Protein AF-U6LVU9-F1 (afdb_monomer_lite)

Radius of gyration: 26.21 Å; chains: 1; bounding box: 60×51×70 Å

InterPro domains:
  IPR026983 Dynein heavy chain [PTHR22878] (3-277)
  IPR027417 P-loop containing nucleoside triphosphate hydrolase [G3DSA:3.40.50.300] (4-113)
  IPR027417 P-loop containing nucleoside triphosphate hydrolase [SSF52540] (10-225)
  IPR041589 Dynein heavy chain 3, AAA+ lid domain [PF17857] (146-243)

Organism: NCBI:txid51314

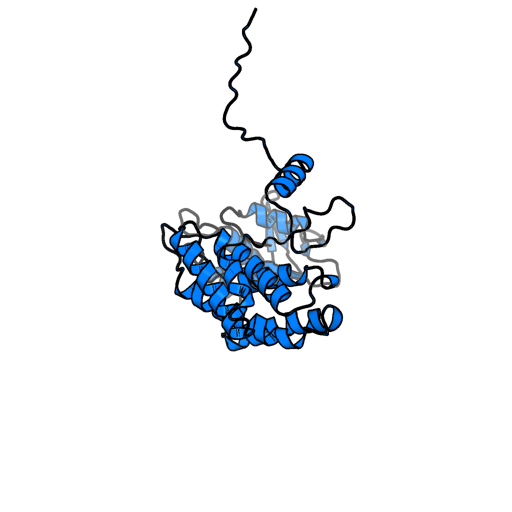Secondary structure (DSSP, 8-state):
-B--TT--HHHHHHHHHHHSEE-STTEEESSTT--EEEEEB-TT-SPP-TTS--HHHHHHHHHHHHSEEEETTTTEEEEE-SEEEEE---SEETTEE--HHHHTTS-----PPPPHHHHHHHHHHHHHHHHHHH-TTTGGGHHHHHHHHHHHHHHHHHHS--BTTBTT----HHHHHHHHHHHHTB-TTT--SHHHHHHHHHHHHIIIIITT---HHHHHHHHHHHHHHHHHHHT-TTTTGGGGTS---EESTT--SS---BEE----HHHHHHHHHHTT-----------PPPP-

pLDDT: mean 84.95, std 14.65, range [27.56, 96.44]

Foldseek 3Di:
DEDAQPDALVNVVCVQVVPWDDDPDQETEHPPPAAEEAEYEAQQHYDADPVRDRRNLVQLLCCLVVQFGQDPVPRDTHHYPRYDYDYYHDCHDPNGHHDVSSCVSDDDDDDDADDLVRQLVVQLCVLLVLCVPLPVPCSVCSSLLSQLLSVLLVVQCVPQDQDPVLNLSDDDSVLSVQLVVVLSQARSVPDDDLVQSLLSSLQSQCVSRVVSDDDPVSNLVSSVSSLVSSCVSVVVVPSCPCVSVDDWDWFQQLDPDPPGGTHTDPDDPVSVVVSCVVVVVDPDPDPDDPDDDDDD

Structure (mmCIF, N/CA/C/O backbone):
data_AF-U6LVU9-F1
#
_entry.id   AF-U6LVU9-F1
#
loop_
_atom_site.group_PDB
_atom_site.id
_atom_site.type_symbol
_atom_site.label_atom_id
_atom_site.label_alt_id
_atom_site.label_comp_id
_atom_site.label_asym_id
_atom_site.label_entity_id
_atom_site.label_seq_id
_atom_site.pdbx_PDB_ins_code
_atom_site.Cartn_x
_atom_site.Cartn_y
_atom_site.Cartn_z
_atom_site.occupancy
_atom_site.B_iso_or_equiv
_atom_site.auth_seq_id
_atom_site.auth_comp_id
_atom_site.auth_asym_id
_atom_site.auth_atom_id
_atom_site.pdbx_PDB_model_num
ATOM 1 N N . MET A 1 1 ? 12.064 -4.008 -10.071 1.00 88.62 1 MET A N 1
ATOM 2 C CA . MET A 1 1 ? 12.815 -2.742 -9.939 1.00 88.62 1 MET A CA 1
ATOM 3 C C . MET A 1 1 ? 11.793 -1.632 -9.815 1.00 88.62 1 MET A C 1
ATOM 5 O O . MET A 1 1 ? 10.940 -1.584 -10.678 1.00 88.62 1 MET A O 1
ATOM 9 N N . ALA A 1 2 ? 11.828 -0.791 -8.785 1.00 91.12 2 ALA A N 1
ATOM 10 C CA . ALA A 1 2 ? 10.957 0.388 -8.723 1.00 91.12 2 ALA A CA 1
ATOM 11 C C . ALA A 1 2 ? 11.724 1.611 -9.239 1.00 91.12 2 ALA A C 1
ATOM 13 O O . ALA A 1 2 ? 12.898 1.776 -8.897 1.00 91.12 2 ALA A O 1
ATOM 14 N N . LEU A 1 3 ? 11.095 2.425 -10.086 1.00 91.31 3 LEU A N 1
ATOM 15 C CA . LEU A 1 3 ? 11.674 3.675 -10.564 1.00 91.31 3 LEU A CA 1
ATOM 16 C C . LEU A 1 3 ? 11.344 4.815 -9.597 1.00 91.31 3 LEU A C 1
ATOM 18 O O . LEU A 1 3 ? 10.235 4.948 -9.097 1.00 91.31 3 LEU A O 1
ATOM 22 N N . ALA A 1 4 ? 12.318 5.681 -9.364 1.00 89.31 4 ALA A N 1
ATOM 23 C CA . ALA A 1 4 ? 12.182 6.859 -8.530 1.00 89.31 4 ALA A CA 1
ATOM 24 C C . ALA A 1 4 ? 12.408 8.136 -9.347 1.00 89.31 4 ALA A C 1
ATOM 26 O O . ALA A 1 4 ? 12.980 8.126 -10.439 1.00 89.31 4 ALA A O 1
ATOM 27 N N . HIS A 1 5 ? 12.041 9.268 -8.750 1.00 86.44 5 HIS A N 1
ATOM 28 C CA . HIS A 1 5 ? 12.195 10.605 -9.324 1.00 86.44 5 HIS A CA 1
ATOM 29 C C . HIS A 1 5 ? 13.613 10.904 -9.839 1.00 86.44 5 HIS A C 1
ATOM 31 O O . HIS A 1 5 ? 13.784 11.616 -10.827 1.00 86.44 5 HIS A O 1
ATOM 37 N N . ARG A 1 6 ? 14.643 10.387 -9.159 1.00 87.75 6 ARG A N 1
ATOM 38 C CA . ARG A 1 6 ? 16.059 10.586 -9.511 1.00 87.75 6 ARG A CA 1
ATOM 39 C C . ARG A 1 6 ? 16.697 9.378 -10.192 1.00 87.75 6 ARG A C 1
ATOM 41 O O . ARG A 1 6 ? 17.906 9.393 -10.381 1.00 87.75 6 ARG A O 1
ATOM 48 N N . THR A 1 7 ? 15.921 8.353 -10.545 1.00 91.19 7 THR A N 1
ATOM 49 C CA . THR A 1 7 ? 16.478 7.178 -11.212 1.00 91.19 7 THR A CA 1
ATOM 50 C C . THR A 1 7 ? 17.092 7.585 -12.538 1.00 91.19 7 THR A C 1
ATOM 52 O O . THR A 1 7 ? 16.442 8.153 -13.419 1.00 91.19 7 THR A O 1
ATOM 55 N N . THR A 1 8 ? 18.375 7.296 -12.661 1.00 92.00 8 THR A N 1
ATOM 56 C CA . THR A 1 8 ? 19.166 7.535 -13.850 1.00 92.00 8 THR A CA 1
ATOM 57 C C . THR A 1 8 ? 19.214 6.278 -14.710 1.00 92.00 8 THR A C 1
ATOM 59 O O . THR A 1 8 ? 18.656 5.228 -14.403 1.00 92.00 8 THR A O 1
ATOM 62 N N . THR A 1 9 ? 19.866 6.403 -15.855 1.00 92.06 9 THR A N 1
ATOM 63 C CA . THR A 1 9 ? 20.125 5.272 -16.751 1.00 92.06 9 THR A CA 1
ATOM 64 C C . THR A 1 9 ? 21.214 4.356 -16.200 1.00 92.06 9 THR A C 1
ATOM 66 O O . THR A 1 9 ? 21.129 3.154 -16.398 1.00 92.06 9 THR A O 1
ATOM 69 N N . GLU A 1 10 ? 22.170 4.907 -15.452 1.00 92.38 10 GLU A N 1
ATOM 70 C CA . GLU A 1 10 ? 23.220 4.144 -14.770 1.00 92.38 10 GLU A CA 1
ATOM 71 C C . GLU A 1 10 ? 22.628 3.232 -13.693 1.00 92.38 10 GLU A C 1
ATOM 73 O O . GLU A 1 10 ? 22.911 2.042 -13.693 1.00 92.38 10 GLU A O 1
ATOM 78 N N . ASP A 1 11 ? 21.677 3.731 -12.896 1.00 92.88 11 ASP A N 1
ATOM 79 C CA . ASP A 1 11 ? 20.982 2.916 -11.888 1.00 92.88 11 ASP A CA 1
ATOM 80 C C . ASP A 1 11 ? 20.285 1.686 -12.501 1.00 92.88 11 ASP A C 1
ATOM 82 O O . ASP A 1 11 ? 20.241 0.610 -11.903 1.00 92.88 11 ASP A O 1
ATOM 86 N N . VAL A 1 12 ? 19.728 1.834 -13.709 1.00 92.44 12 VAL A N 1
ATOM 87 C CA . VAL A 1 12 ? 19.081 0.732 -14.437 1.00 92.44 12 VAL A CA 1
ATOM 88 C C . VAL A 1 12 ? 20.125 -0.245 -14.986 1.00 92.44 12 VAL A C 1
ATOM 90 O O . VAL A 1 12 ? 19.933 -1.456 -14.875 1.00 92.44 12 VAL A O 1
ATOM 93 N N . GLU A 1 13 ? 21.230 0.250 -15.549 1.00 92.62 13 GLU A N 1
ATOM 94 C CA . GLU A 1 13 ? 22.350 -0.580 -16.022 1.00 92.62 13 GLU A CA 1
ATOM 95 C C . GLU A 1 13 ? 22.970 -1.395 -14.868 1.00 92.62 13 GLU A C 1
ATOM 97 O O . GLU A 1 13 ? 23.188 -2.606 -15.003 1.00 92.62 13 GLU A O 1
ATOM 102 N N . ASP A 1 14 ? 23.169 -0.768 -13.709 1.00 92.00 14 ASP A N 1
ATOM 103 C CA . ASP A 1 14 ? 23.689 -1.394 -12.493 1.00 92.00 14 ASP A CA 1
ATOM 104 C C . ASP A 1 14 ? 22.707 -2.410 -11.908 1.00 92.00 14 ASP A C 1
ATOM 106 O O . ASP A 1 14 ? 23.101 -3.507 -11.491 1.00 92.00 14 ASP A O 1
ATOM 110 N N . PHE A 1 15 ? 21.405 -2.106 -11.923 1.00 92.81 15 PHE A N 1
ATOM 111 C CA . PHE A 1 15 ? 20.377 -3.058 -11.509 1.00 92.81 15 PHE A CA 1
ATOM 112 C C . PHE A 1 15 ? 20.406 -4.321 -12.380 1.00 92.81 15 PHE A C 1
ATOM 114 O O . PHE A 1 15 ? 20.406 -5.437 -11.856 1.00 92.81 15 PHE A O 1
ATOM 121 N N . LEU A 1 16 ? 20.461 -4.164 -13.705 1.00 91.25 16 LEU A N 1
ATOM 122 C CA . LEU A 1 16 ? 20.533 -5.294 -14.633 1.00 91.25 16 LEU A CA 1
ATOM 123 C C . LEU A 1 16 ? 21.813 -6.097 -14.406 1.00 91.25 16 LEU A C 1
ATOM 125 O O . LEU A 1 16 ? 21.761 -7.311 -14.239 1.00 91.25 16 LEU A O 1
ATOM 129 N N . THR A 1 17 ? 22.959 -5.426 -14.320 1.00 89.31 17 THR A N 1
ATOM 130 C CA . THR A 1 17 ? 24.261 -6.091 -14.184 1.00 89.31 17 THR A CA 1
ATOM 131 C C . THR A 1 17 ? 24.427 -6.800 -12.838 1.00 89.31 17 THR A C 1
ATOM 133 O O . THR A 1 17 ? 25.097 -7.831 -12.772 1.00 89.31 17 THR A O 1
ATOM 136 N N . SER A 1 18 ? 23.819 -6.280 -11.767 1.00 91.50 18 SER A N 1
ATOM 137 C CA . SER A 1 18 ? 23.878 -6.882 -10.428 1.00 91.50 18 SER A CA 1
ATOM 138 C C . SER A 1 18 ? 22.910 -8.050 -10.235 1.00 91.50 18 SER A C 1
ATOM 140 O O . SER A 1 18 ? 23.203 -8.962 -9.462 1.00 91.50 18 SER A O 1
ATOM 142 N N . ARG A 1 19 ? 21.752 -8.039 -10.910 1.00 90.56 19 ARG A N 1
ATOM 143 C CA . ARG A 1 19 ? 20.710 -9.067 -10.744 1.00 90.56 19 ARG A CA 1
ATOM 144 C C . ARG A 1 19 ? 20.750 -10.162 -11.805 1.00 90.56 19 ARG A C 1
ATOM 146 O O . ARG A 1 19 ? 20.289 -11.267 -11.531 1.00 90.56 19 ARG A O 1
ATOM 153 N N . PHE A 1 20 ? 21.270 -9.873 -12.995 1.00 91.69 20 PHE A N 1
ATOM 154 C CA . PHE A 1 20 ? 21.284 -10.815 -14.109 1.00 91.69 20 PHE A CA 1
ATOM 155 C C . PHE A 1 20 ? 22.581 -11.617 -14.097 1.00 91.69 20 PHE A C 1
ATOM 157 O O . PHE A 1 20 ? 23.663 -11.113 -13.797 1.00 91.69 20 PHE A O 1
ATOM 164 N N . VAL A 1 21 ? 22.480 -12.887 -14.473 1.00 92.44 21 VAL A N 1
ATOM 165 C CA . VAL A 1 21 ? 23.639 -13.755 -14.629 1.00 92.44 21 VAL A CA 1
ATOM 166 C C . VAL A 1 21 ? 24.292 -13.455 -15.973 1.00 92.44 21 VAL A C 1
ATOM 168 O O . VAL A 1 21 ? 23.644 -13.458 -17.022 1.00 92.44 21 VAL A O 1
ATOM 171 N N . LYS A 1 22 ? 25.605 -13.223 -15.943 1.00 91.06 22 LYS A N 1
ATOM 172 C CA . LYS A 1 22 ? 26.427 -13.165 -17.154 1.00 91.06 22 LYS A CA 1
ATOM 173 C C . LYS A 1 22 ? 26.497 -14.563 -17.762 1.00 91.06 22 LYS A C 1
ATOM 175 O O . LYS A 1 22 ? 26.971 -15.496 -17.116 1.00 91.06 22 LYS A O 1
ATOM 180 N N . ARG A 1 23 ? 26.005 -14.700 -18.990 1.00 84.44 23 ARG A N 1
ATOM 181 C CA . ARG A 1 23 ? 26.007 -15.953 -19.751 1.00 84.44 23 ARG A CA 1
ATOM 182 C C . ARG A 1 23 ? 27.257 -16.015 -20.634 1.00 84.44 23 ARG A C 1
ATOM 184 O O . ARG A 1 23 ? 28.375 -15.846 -20.155 1.00 84.44 23 ARG A O 1
ATOM 191 N N . HIS A 1 24 ? 27.087 -16.276 -21.926 1.00 79.31 24 HIS A N 1
ATOM 192 C CA . HIS A 1 24 ? 28.161 -16.232 -22.909 1.00 79.31 24 HIS A CA 1
ATOM 193 C C . HIS A 1 24 ? 28.489 -14.774 -23.305 1.00 79.31 24 HIS A C 1
ATOM 195 O O . HIS A 1 24 ? 27.871 -13.825 -22.823 1.00 79.31 24 HIS A O 1
ATOM 201 N N . ARG A 1 25 ? 29.522 -14.574 -24.136 1.00 80.19 25 ARG A N 1
ATOM 202 C CA . ARG A 1 25 ? 30.122 -13.258 -24.436 1.00 80.19 25 ARG A CA 1
ATOM 203 C C . ARG A 1 25 ? 29.075 -12.172 -24.748 1.00 80.19 25 ARG A C 1
ATOM 205 O O . ARG A 1 25 ? 28.557 -12.130 -25.858 1.00 80.19 25 ARG A O 1
ATOM 212 N N . ARG A 1 26 ? 28.917 -11.220 -23.815 1.00 86.44 26 ARG A N 1
ATOM 213 C CA . ARG A 1 26 ? 28.022 -10.043 -23.899 1.00 86.44 26 ARG A CA 1
ATOM 214 C C . ARG A 1 26 ? 26.524 -10.380 -23.842 1.00 86.44 26 ARG A C 1
ATOM 216 O O . ARG A 1 26 ? 25.726 -9.686 -24.458 1.00 86.44 26 ARG A O 1
ATOM 223 N N . SER A 1 27 ? 26.155 -11.415 -23.092 1.00 92.06 27 SER A N 1
ATOM 224 C CA . SER A 1 27 ? 24.762 -11.789 -22.827 1.00 92.06 27 SER A CA 1
ATOM 225 C C . SER A 1 27 ? 24.475 -11.776 -21.319 1.00 92.06 27 SER A C 1
ATOM 227 O O . SER A 1 27 ? 25.241 -12.325 -20.517 1.00 92.06 27 SER A O 1
ATOM 229 N N . LEU A 1 28 ? 23.382 -11.115 -20.940 1.00 93.69 28 LEU A N 1
ATOM 230 C CA . LEU A 1 28 ? 22.789 -11.089 -19.608 1.00 93.69 28 LEU A CA 1
ATOM 231 C C . LEU A 1 28 ? 21.442 -11.806 -19.643 1.00 93.69 28 LEU A C 1
ATOM 233 O O . LEU A 1 28 ? 20.632 -11.598 -20.541 1.00 93.69 28 LEU A O 1
ATOM 237 N N . GLY A 1 29 ? 21.168 -12.613 -18.628 1.00 93.94 29 GLY A N 1
ATOM 238 C CA . GLY A 1 29 ? 19.871 -13.262 -18.494 1.00 93.94 29 GLY A CA 1
ATOM 239 C C . GLY A 1 29 ? 19.727 -13.987 -17.164 1.00 93.94 29 GLY A C 1
ATOM 240 O O . GLY A 1 29 ? 20.609 -13.911 -16.305 1.00 93.94 29 GLY A O 1
ATOM 241 N N . PRO A 1 30 ? 18.624 -14.711 -16.963 1.00 93.75 30 PRO A N 1
ATOM 242 C CA . PRO A 1 30 ? 18.489 -15.595 -15.816 1.00 93.75 30 PRO A CA 1
ATOM 243 C C . PRO A 1 30 ? 19.401 -16.831 -15.946 1.00 93.75 30 PRO A C 1
ATOM 245 O O . PRO A 1 30 ? 19.960 -17.078 -17.025 1.00 93.75 30 PRO A O 1
ATOM 248 N N . PRO A 1 31 ? 19.546 -17.642 -14.880 1.00 91.44 31 PRO A N 1
ATOM 249 C CA . PRO A 1 31 ? 20.226 -18.935 -14.952 1.00 91.44 31 PRO A CA 1
ATOM 250 C C . PRO A 1 31 ? 19.741 -19.792 -16.134 1.00 91.44 31 PRO A C 1
ATOM 252 O O . PRO A 1 31 ? 18.571 -19.731 -16.523 1.00 91.44 31 PRO A O 1
ATOM 255 N N . TYR A 1 32 ? 20.637 -20.589 -16.724 1.00 89.44 32 TYR A N 1
ATOM 256 C CA . TYR A 1 32 ? 20.306 -21.430 -17.878 1.00 89.44 32 TYR A CA 1
ATOM 257 C C . TYR A 1 32 ? 19.095 -22.332 -17.598 1.00 89.44 32 TYR A C 1
ATOM 259 O O . TYR A 1 32 ? 18.987 -22.923 -16.527 1.00 89.44 32 TYR A O 1
ATOM 267 N N . GLY A 1 33 ? 18.188 -22.432 -18.574 1.00 90.00 33 GLY A N 1
ATOM 268 C CA . GLY A 1 33 ? 16.962 -23.231 -18.463 1.00 90.00 33 GLY A CA 1
ATOM 269 C C . GLY A 1 33 ? 15.799 -22.533 -17.752 1.00 90.00 33 GLY A C 1
ATOM 270 O O . GLY A 1 33 ? 14.733 -23.128 -17.624 1.00 90.00 33 GLY A O 1
ATOM 271 N N . SER A 1 34 ? 15.966 -21.278 -17.322 1.00 92.88 34 SER A N 1
ATOM 272 C CA . SER A 1 34 ? 14.897 -20.476 -16.718 1.00 92.88 34 SER A CA 1
ATOM 273 C C . SER A 1 34 ? 14.557 -19.244 -17.558 1.00 92.88 34 SER A C 1
ATOM 275 O O . SER A 1 34 ? 15.357 -18.792 -18.377 1.00 92.88 34 SER A O 1
ATOM 277 N N . ARG A 1 35 ? 13.352 -18.703 -17.355 1.00 93.31 35 ARG A N 1
ATOM 278 C CA . ARG A 1 35 ? 12.919 -17.402 -17.879 1.00 93.31 35 ARG A CA 1
ATOM 279 C C . ARG A 1 35 ? 12.642 -16.467 -16.715 1.00 93.31 35 ARG A C 1
ATOM 281 O O . ARG A 1 35 ? 12.154 -16.910 -15.678 1.00 93.31 35 ARG A O 1
ATOM 288 N N . MET A 1 36 ? 12.928 -15.184 -16.891 1.00 92.88 36 MET A N 1
ATOM 289 C CA . MET A 1 36 ? 12.742 -14.179 -15.848 1.00 92.88 36 MET A CA 1
ATOM 290 C C . MET A 1 36 ? 11.682 -13.161 -16.234 1.00 92.88 36 MET A C 1
ATOM 292 O O . MET A 1 36 ? 11.690 -12.610 -17.332 1.00 92.88 36 MET A O 1
ATOM 296 N N . LEU A 1 37 ? 10.797 -12.873 -15.284 1.00 94.12 37 LEU A N 1
ATOM 297 C CA . LEU A 1 37 ? 9.889 -11.744 -15.374 1.00 94.12 37 LEU A CA 1
ATOM 298 C C . LEU A 1 37 ? 10.597 -10.496 -14.838 1.00 94.12 37 LEU A C 1
ATOM 300 O O . LEU A 1 37 ? 10.901 -10.408 -13.648 1.00 94.12 37 LEU A O 1
ATOM 304 N N . PHE A 1 38 ? 10.869 -9.533 -15.711 1.00 92.31 38 PHE A N 1
ATOM 305 C CA . PHE A 1 38 ? 11.449 -8.255 -15.332 1.00 92.31 38 PHE A CA 1
ATOM 306 C C . PHE A 1 38 ? 10.336 -7.249 -15.025 1.00 92.31 38 PHE A C 1
ATOM 308 O O . PHE A 1 38 ? 9.835 -6.559 -15.911 1.00 92.31 38 PHE A O 1
ATOM 315 N N . LEU A 1 39 ? 9.924 -7.207 -13.755 1.00 94.56 39 LEU A N 1
ATOM 316 C CA . LEU A 1 39 ? 8.910 -6.275 -13.264 1.00 94.56 39 LEU A CA 1
ATOM 317 C C . LEU A 1 39 ? 9.530 -4.908 -12.952 1.00 94.56 39 LEU A C 1
ATOM 319 O O . LEU A 1 39 ? 10.467 -4.812 -12.147 1.00 94.56 39 LEU A O 1
ATOM 323 N N . ILE A 1 40 ? 8.971 -3.863 -13.552 1.00 93.69 40 ILE A N 1
ATOM 324 C CA . ILE A 1 40 ? 9.333 -2.465 -13.331 1.00 93.69 40 ILE A CA 1
ATOM 325 C C . ILE A 1 40 ? 8.133 -1.753 -12.723 1.00 93.69 40 ILE A C 1
ATOM 327 O O . ILE A 1 40 ? 7.093 -1.679 -13.362 1.00 93.69 40 ILE A O 1
ATOM 331 N N . ASP A 1 41 ? 8.291 -1.253 -11.507 1.00 92.50 41 ASP A N 1
ATOM 332 C CA . ASP A 1 41 ? 7.265 -0.530 -10.759 1.00 92.50 41 ASP A CA 1
ATOM 333 C C . ASP A 1 41 ? 7.513 0.985 -10.812 1.00 92.50 41 ASP A C 1
ATOM 335 O O . ASP A 1 41 ? 8.619 1.425 -11.150 1.00 92.50 41 ASP A O 1
ATOM 339 N N . ASP A 1 42 ? 6.497 1.777 -10.473 1.00 89.38 42 ASP A N 1
ATOM 340 C CA . ASP A 1 42 ? 6.534 3.246 -10.451 1.00 89.38 42 ASP A CA 1
ATOM 341 C C . ASP A 1 42 ? 6.996 3.891 -11.774 1.00 89.38 42 ASP A C 1
ATOM 343 O O . ASP A 1 42 ? 7.721 4.890 -11.800 1.00 89.38 42 ASP A O 1
ATOM 347 N N . LEU A 1 43 ? 6.546 3.344 -12.912 1.00 90.62 43 LEU A N 1
ATOM 348 C CA . LEU A 1 43 ? 7.002 3.751 -14.247 1.00 90.62 43 LEU A CA 1
ATOM 349 C C . LEU A 1 43 ? 6.960 5.270 -14.501 1.00 90.62 43 LEU A C 1
ATOM 351 O O . LEU A 1 43 ? 7.851 5.799 -15.163 1.00 90.62 43 LEU A O 1
ATOM 355 N N . ALA A 1 44 ? 5.942 5.975 -14.004 1.00 85.88 44 ALA A N 1
ATOM 356 C CA . ALA A 1 44 ? 5.744 7.411 -14.228 1.00 85.88 44 ALA A CA 1
ATOM 357 C C . ALA A 1 44 ? 6.613 8.327 -13.336 1.00 85.88 44 ALA A C 1
ATOM 359 O O . ALA A 1 44 ? 6.650 9.532 -13.566 1.00 85.88 44 ALA A O 1
ATOM 360 N N . SER A 1 45 ? 7.328 7.773 -12.351 1.00 87.19 45 SER A N 1
ATOM 361 C CA . SER A 1 45 ? 8.100 8.522 -11.347 1.00 87.19 45 SER A CA 1
ATOM 362 C C . SER A 1 45 ? 9.304 9.325 -11.888 1.00 87.19 45 SER A C 1
ATOM 364 O O . SER A 1 45 ? 9.519 10.442 -11.411 1.00 87.19 45 SER A O 1
ATOM 366 N N . PRO A 1 46 ? 10.108 8.839 -12.862 1.00 89.06 46 PRO A N 1
ATOM 367 C CA . PRO A 1 46 ? 11.299 9.558 -13.323 1.00 89.06 46 PRO A CA 1
ATOM 368 C C . PRO A 1 46 ? 10.998 10.925 -13.940 1.00 89.06 46 PRO A C 1
ATOM 370 O O . PRO A 1 46 ? 10.127 11.049 -14.802 1.00 89.06 46 PRO A O 1
ATOM 373 N N . VAL A 1 47 ? 11.790 11.938 -13.588 1.00 86.56 47 VAL A N 1
ATOM 374 C CA . VAL A 1 47 ? 11.615 13.292 -14.130 1.00 86.56 47 VAL A CA 1
ATOM 375 C C . VAL A 1 47 ? 12.095 13.395 -15.579 1.00 86.56 47 VAL A C 1
ATOM 377 O O . VAL A 1 47 ? 13.164 12.870 -15.916 1.00 86.56 47 VAL A O 1
ATOM 380 N N . PRO A 1 48 ? 11.331 14.072 -16.455 1.00 87.44 48 PRO A N 1
ATOM 381 C CA . PRO A 1 48 ? 11.790 14.385 -17.800 1.00 87.44 48 PRO A CA 1
ATOM 382 C C . PRO A 1 48 ? 12.961 15.376 -17.779 1.00 87.44 48 PRO A C 1
ATOM 384 O O . PRO A 1 48 ? 13.001 16.309 -16.983 1.00 87.44 48 PRO A O 1
ATOM 387 N N . ASP A 1 49 ? 13.907 15.195 -18.696 1.00 87.12 49 ASP A N 1
ATOM 388 C CA . ASP A 1 49 ? 14.998 16.148 -18.919 1.00 87.12 49 ASP A CA 1
ATOM 389 C C . ASP A 1 49 ? 14.474 17.493 -19.473 1.00 87.12 49 ASP A C 1
ATOM 391 O O . ASP A 1 49 ? 13.294 17.625 -19.800 1.00 87.12 49 ASP A O 1
ATOM 395 N N . THR A 1 50 ? 15.353 18.478 -19.670 1.00 87.94 50 THR A N 1
ATOM 396 C CA . THR A 1 50 ? 15.026 19.796 -20.260 1.00 87.94 50 THR A CA 1
ATOM 397 C C . THR A 1 50 ? 14.281 19.709 -21.596 1.00 87.94 50 THR A C 1
ATOM 399 O O . THR A 1 50 ? 13.500 20.595 -21.932 1.00 87.94 50 THR A O 1
ATOM 402 N N . PHE A 1 51 ? 14.483 18.620 -22.342 1.00 87.00 51 PHE A N 1
ATOM 403 C CA . PHE A 1 51 ? 13.822 18.333 -23.617 1.00 87.00 51 PHE A CA 1
ATOM 404 C C . PHE A 1 51 ? 12.560 17.459 -23.492 1.00 87.00 51 PHE A C 1
ATOM 406 O O . PHE A 1 51 ? 12.055 16.961 -24.495 1.00 87.00 51 PHE A O 1
ATOM 413 N N . GLY A 1 52 ? 12.063 17.209 -22.279 1.00 84.19 52 GLY A N 1
ATOM 414 C CA . GLY A 1 52 ? 10.865 16.399 -22.038 1.00 84.19 52 GLY A CA 1
ATOM 415 C C . GLY A 1 52 ? 11.095 14.881 -22.059 1.00 84.19 52 GLY A C 1
ATOM 416 O O . GLY A 1 52 ? 10.149 14.116 -21.894 1.00 84.19 52 GLY A O 1
ATOM 417 N N . ALA A 1 53 ? 12.330 14.414 -22.267 1.00 86.62 53 ALA A N 1
ATOM 418 C CA . ALA A 1 53 ? 12.635 12.990 -22.386 1.00 86.62 53 ALA A CA 1
ATOM 419 C C . ALA A 1 53 ? 12.969 12.356 -21.029 1.00 86.62 53 ALA A C 1
ATOM 421 O O . ALA A 1 53 ? 13.903 12.775 -20.346 1.00 86.62 53 ALA A O 1
ATOM 422 N N . GLN A 1 54 ? 12.271 11.279 -20.675 1.00 90.94 54 GLN A N 1
ATOM 423 C CA . GLN A 1 54 ? 12.619 10.443 -19.525 1.00 90.94 54 GLN A CA 1
ATOM 424 C C . GLN A 1 54 ? 13.715 9.452 -19.935 1.00 90.94 54 GLN A C 1
ATOM 426 O O . GLN A 1 54 ? 13.471 8.494 -20.676 1.00 90.94 54 GLN A O 1
ATOM 431 N N . ARG A 1 55 ? 14.951 9.691 -19.478 1.00 90.88 55 ARG A N 1
ATOM 432 C CA . ARG A 1 55 ? 16.124 8.880 -19.858 1.00 90.88 55 ARG A CA 1
ATOM 433 C C . ARG A 1 55 ? 15.971 7.389 -19.499 1.00 90.88 55 ARG A C 1
ATOM 435 O O . ARG A 1 55 ? 16.264 6.573 -20.374 1.00 90.88 55 ARG A O 1
ATOM 442 N N . PRO A 1 56 ? 15.466 7.001 -18.305 1.00 93.44 56 PRO A N 1
ATOM 443 C CA . PRO A 1 56 ? 15.233 5.589 -17.987 1.00 93.44 56 PRO A CA 1
ATOM 444 C C . PRO A 1 56 ? 14.277 4.911 -18.972 1.00 93.44 56 PRO A C 1
ATOM 446 O O . PRO A 1 56 ? 14.528 3.786 -19.387 1.00 93.44 56 PRO A O 1
ATOM 449 N N . HIS A 1 57 ? 13.230 5.607 -19.431 1.00 93.62 57 HIS A N 1
ATOM 450 C CA . HIS A 1 57 ? 12.293 5.048 -20.414 1.00 93.62 57 HIS A CA 1
ATOM 451 C C . HIS A 1 57 ? 12.958 4.778 -21.759 1.00 93.62 57 HIS A C 1
ATOM 453 O O . HIS A 1 57 ? 12.619 3.791 -22.403 1.00 93.62 57 HIS A O 1
ATOM 459 N N . GLN A 1 58 ? 13.920 5.608 -22.181 1.00 93.31 58 GLN A N 1
ATOM 460 C CA . GLN A 1 58 ? 14.646 5.366 -23.432 1.00 93.31 58 GLN A CA 1
ATOM 461 C C . GLN A 1 58 ? 15.513 4.113 -23.349 1.00 93.31 58 GLN A C 1
ATOM 463 O O . GLN A 1 58 ? 15.540 3.336 -24.299 1.00 93.31 58 GLN A O 1
ATOM 468 N N . LEU A 1 59 ? 16.183 3.897 -22.215 1.00 94.44 59 LEU A N 1
ATOM 469 C CA . LEU A 1 59 ? 16.984 2.695 -21.995 1.00 94.44 59 LEU A CA 1
ATOM 470 C C . LEU A 1 59 ? 16.100 1.444 -21.911 1.00 94.44 59 LEU A C 1
ATOM 472 O O . LEU A 1 59 ? 16.394 0.439 -22.549 1.00 94.44 59 LEU A O 1
ATOM 476 N N . LEU A 1 60 ? 14.974 1.516 -21.198 1.00 95.12 60 LEU A N 1
ATOM 477 C CA . LEU A 1 60 ? 14.001 0.423 -21.159 1.00 95.12 60 LEU A CA 1
ATOM 478 C C . LEU A 1 60 ? 13.426 0.124 -22.544 1.00 95.12 60 LEU A C 1
ATOM 480 O O . LEU A 1 60 ? 13.319 -1.042 -22.920 1.00 95.12 60 LEU A O 1
ATOM 484 N N . ARG A 1 61 ? 13.120 1.162 -23.334 1.00 94.75 61 ARG A N 1
ATOM 485 C CA . ARG A 1 61 ? 12.691 0.989 -24.725 1.00 94.75 61 ARG A CA 1
ATOM 486 C C . ARG A 1 61 ? 13.782 0.298 -25.525 1.00 94.75 61 ARG A C 1
ATOM 488 O O . ARG A 1 61 ? 13.472 -0.634 -26.248 1.00 94.75 61 ARG A O 1
ATOM 495 N N . GLN A 1 62 ? 15.040 0.703 -25.360 1.00 94.81 62 GLN A N 1
ATOM 496 C CA . GLN A 1 62 ? 16.164 0.084 -26.054 1.00 94.81 62 GLN A CA 1
ATOM 497 C C . GLN A 1 62 ? 16.265 -1.415 -25.742 1.00 94.81 62 GLN A C 1
ATOM 499 O O . GLN A 1 62 ? 16.384 -2.217 -26.665 1.00 94.81 62 GLN A O 1
ATOM 504 N N . ILE A 1 63 ? 16.136 -1.794 -24.469 1.00 94.62 63 ILE A N 1
ATOM 505 C CA . ILE A 1 63 ? 16.168 -3.196 -24.032 1.00 94.62 63 ILE A CA 1
ATOM 506 C C . ILE A 1 63 ? 15.038 -4.000 -24.674 1.00 94.62 63 ILE A C 1
ATOM 508 O O . ILE A 1 63 ? 15.275 -5.097 -25.169 1.00 94.62 63 ILE A O 1
ATOM 512 N N . VAL A 1 64 ? 13.823 -3.452 -24.692 1.00 95.00 64 VAL A N 1
ATOM 513 C CA . VAL A 1 64 ? 12.637 -4.132 -25.234 1.00 95.00 64 VAL A CA 1
ATOM 514 C C . VAL A 1 64 ? 12.664 -4.199 -26.765 1.00 95.00 64 VAL A C 1
ATOM 516 O O . VAL A 1 64 ? 12.284 -5.212 -27.341 1.00 95.00 64 VAL A O 1
ATOM 519 N N . GLU A 1 65 ? 13.110 -3.134 -27.428 1.00 94.75 65 GLU A N 1
ATOM 520 C CA . GLU A 1 65 ? 13.097 -2.992 -28.888 1.00 94.75 65 GLU A CA 1
ATOM 521 C C . GLU A 1 65 ? 14.263 -3.736 -29.554 1.00 94.75 65 GLU A C 1
ATOM 523 O O . GLU A 1 65 ? 14.064 -4.409 -30.563 1.00 94.75 65 GLU A O 1
ATOM 528 N N . TYR A 1 66 ? 15.467 -3.654 -28.982 1.00 94.75 66 TYR A N 1
ATOM 529 C CA . TYR A 1 66 ? 16.685 -4.241 -29.555 1.00 94.75 66 TYR A CA 1
ATOM 530 C C . TYR A 1 66 ? 17.143 -5.527 -28.853 1.00 94.75 66 TYR A C 1
ATOM 532 O O . TYR A 1 66 ? 18.138 -6.122 -29.268 1.00 94.75 66 TYR A O 1
ATOM 540 N N . GLY A 1 67 ? 16.464 -5.957 -27.785 1.00 93.94 67 GLY A N 1
ATOM 541 C CA . GLY A 1 67 ? 16.866 -7.131 -27.003 1.00 93.94 67 GLY A CA 1
ATOM 542 C C . GLY A 1 67 ? 18.178 -6.924 -26.241 1.00 93.94 67 GLY A C 1
ATOM 543 O O . GLY A 1 67 ? 18.961 -7.861 -26.089 1.00 93.94 67 GLY A O 1
ATOM 544 N N . GLY A 1 68 ? 18.474 -5.690 -25.825 1.00 94.06 68 GLY A N 1
ATOM 545 C CA . GLY A 1 68 ? 19.732 -5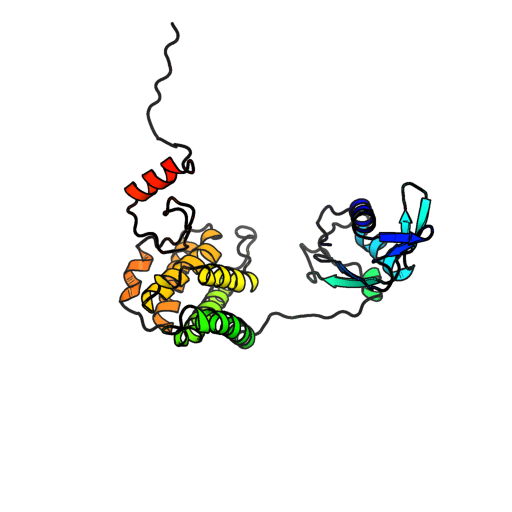.342 -25.169 1.00 94.06 68 GLY A CA 1
ATOM 546 C C . GLY A 1 68 ? 19.989 -3.840 -25.070 1.00 94.06 68 GLY A C 1
ATOM 547 O O . GLY A 1 68 ? 19.165 -3.023 -25.471 1.00 94.06 68 GLY A O 1
ATOM 548 N N . PHE A 1 69 ? 21.148 -3.464 -24.540 1.00 94.69 69 PHE A N 1
ATOM 549 C CA . PHE A 1 69 ? 21.558 -2.065 -24.401 1.00 94.69 69 PHE A CA 1
ATOM 550 C C . PHE A 1 69 ? 23.059 -1.887 -24.632 1.00 94.69 69 PHE A C 1
ATOM 552 O O . PHE A 1 69 ? 23.828 -2.848 -24.615 1.00 94.69 69 PHE A O 1
ATOM 559 N N . PHE A 1 70 ? 23.487 -0.647 -24.868 1.00 92.25 70 PHE A N 1
ATOM 560 C CA . PHE A 1 70 ? 24.909 -0.317 -24.973 1.00 92.25 70 PHE A CA 1
ATOM 561 C C . PHE A 1 70 ? 25.483 -0.004 -23.593 1.00 92.25 70 PHE A C 1
ATOM 563 O O . PHE A 1 70 ? 25.063 0.956 -22.954 1.00 92.25 70 PHE A O 1
ATOM 570 N N . GLU A 1 71 ? 26.472 -0.786 -23.164 1.00 88.31 71 GLU A N 1
ATOM 571 C CA . GLU A 1 71 ? 27.231 -0.530 -21.940 1.00 88.31 71 GLU A CA 1
ATOM 572 C C . GLU A 1 71 ? 28.112 0.710 -22.117 1.00 88.31 71 GLU A C 1
ATOM 574 O O . GLU A 1 71 ? 28.939 0.774 -23.033 1.00 88.31 71 GLU A O 1
ATOM 579 N N . ARG A 1 72 ? 27.977 1.680 -21.210 1.00 84.25 72 ARG A N 1
ATOM 580 C CA . ARG A 1 72 ? 28.690 2.967 -21.285 1.00 84.25 72 ARG A CA 1
ATOM 581 C C . ARG A 1 72 ? 30.194 2.857 -21.092 1.00 84.25 72 ARG A C 1
ATOM 583 O O . ARG A 1 72 ? 30.942 3.610 -21.700 1.00 84.25 72 ARG A O 1
ATOM 590 N N . SER A 1 73 ? 30.634 1.936 -20.239 1.00 84.88 73 SER A N 1
ATOM 591 C CA . SER A 1 73 ? 32.045 1.807 -19.863 1.00 84.88 73 SER A CA 1
ATOM 592 C C . SER A 1 73 ? 32.890 1.188 -20.980 1.00 84.88 73 SER A C 1
ATOM 594 O O . SER A 1 73 ? 34.022 1.608 -21.211 1.00 84.88 73 SER A O 1
ATOM 596 N N . ARG A 1 74 ? 32.343 0.192 -21.689 1.00 85.25 74 ARG A N 1
ATOM 597 C CA . ARG A 1 74 ? 33.062 -0.568 -22.727 1.00 85.25 74 ARG A CA 1
ATOM 598 C C . ARG A 1 74 ? 32.608 -0.255 -24.145 1.00 85.25 74 ARG A C 1
ATOM 600 O O . ARG A 1 74 ? 33.215 -0.775 -25.079 1.00 85.25 74 ARG A O 1
ATOM 607 N N . PHE A 1 75 ? 31.554 0.545 -24.312 1.00 88.31 75 PHE A N 1
ATOM 608 C CA . PHE A 1 75 ? 30.923 0.843 -25.602 1.00 88.31 75 PHE A CA 1
ATOM 609 C C . PHE A 1 75 ? 30.542 -0.426 -26.381 1.00 88.31 75 PHE A C 1
ATOM 611 O O . PHE A 1 75 ? 30.687 -0.506 -27.601 1.00 88.31 75 PHE A O 1
ATOM 618 N N . GLN A 1 76 ? 30.082 -1.454 -25.666 1.00 90.56 76 GLN A N 1
ATOM 619 C CA . GLN A 1 76 ? 29.688 -2.737 -26.246 1.00 90.56 76 GLN A CA 1
ATOM 620 C C . GLN A 1 76 ? 28.193 -2.959 -26.072 1.00 90.56 76 GLN A C 1
ATOM 622 O O . GLN A 1 76 ? 27.625 -2.636 -25.033 1.00 90.56 76 GLN A O 1
ATOM 627 N N . PHE A 1 77 ? 27.563 -3.538 -27.092 1.00 93.44 77 PHE A N 1
ATOM 628 C CA . PHE A 1 77 ? 26.182 -3.982 -26.978 1.00 93.44 77 PHE A CA 1
ATOM 629 C C . PHE A 1 77 ? 26.118 -5.251 -26.124 1.00 93.44 77 PHE A C 1
ATOM 631 O O . PHE A 1 77 ? 26.835 -6.220 -26.401 1.00 93.44 77 PHE A O 1
ATOM 638 N N . ILE A 1 78 ? 25.279 -5.221 -25.093 1.00 94.00 78 ILE A N 1
ATOM 639 C CA . ILE A 1 78 ? 24.972 -6.339 -24.208 1.00 94.00 78 ILE A CA 1
ATOM 640 C C . ILE A 1 78 ? 23.557 -6.813 -24.525 1.00 94.00 78 ILE A C 1
ATOM 642 O O . ILE A 1 78 ? 22.600 -6.047 -24.412 1.00 94.00 78 ILE A O 1
ATOM 646 N N . HIS A 1 79 ? 23.431 -8.083 -24.892 1.00 94.88 79 HIS A N 1
ATOM 647 C CA . HIS A 1 79 ? 22.150 -8.739 -25.117 1.00 94.88 79 HIS A CA 1
ATOM 648 C C . HIS A 1 79 ? 21.475 -9.078 -23.789 1.00 94.88 79 HIS A C 1
ATOM 650 O O . HIS A 1 79 ? 22.137 -9.507 -22.845 1.00 94.88 79 HIS A O 1
ATOM 656 N N . VAL A 1 80 ? 20.158 -8.903 -23.733 1.00 94.50 80 VAL A N 1
ATOM 657 C CA . VAL A 1 80 ? 19.311 -9.307 -22.611 1.00 94.50 80 VAL A CA 1
ATOM 658 C C . VAL A 1 80 ? 18.382 -10.412 -23.105 1.00 94.50 80 VAL A C 1
ATOM 660 O O . VAL A 1 80 ? 17.518 -10.180 -23.947 1.00 94.50 80 VAL A O 1
ATOM 663 N N . GLU A 1 81 ? 18.595 -11.629 -22.613 1.00 93.00 81 GLU A N 1
ATOM 664 C CA . GLU A 1 81 ? 17.963 -12.851 -23.120 1.00 93.00 81 GLU A CA 1
ATOM 665 C C . GLU A 1 81 ? 17.056 -13.509 -22.071 1.00 93.00 81 GLU A C 1
ATOM 667 O O . GLU A 1 81 ? 17.266 -13.381 -20.864 1.00 93.00 81 GLU A O 1
ATOM 672 N N . ASP A 1 82 ? 16.062 -14.270 -22.545 1.00 93.31 82 ASP A N 1
ATOM 673 C CA . ASP A 1 82 ? 15.110 -15.037 -21.725 1.00 93.31 82 ASP A CA 1
ATOM 674 C C . ASP A 1 82 ? 14.348 -14.212 -20.674 1.00 93.31 82 ASP A C 1
ATOM 676 O O . ASP A 1 82 ? 14.001 -14.705 -19.593 1.00 93.31 82 ASP A O 1
ATOM 680 N N . THR A 1 83 ? 14.044 -12.956 -21.003 1.00 93.00 83 THR A N 1
ATOM 681 C CA . THR A 1 83 ? 13.252 -12.068 -20.150 1.00 93.00 83 THR A CA 1
ATOM 682 C C . THR A 1 83 ? 11.910 -11.689 -20.754 1.00 93.00 83 THR A C 1
ATOM 684 O O . THR A 1 83 ? 11.792 -11.472 -21.957 1.00 93.00 83 THR A O 1
ATOM 687 N N . SER A 1 84 ? 10.902 -11.533 -19.903 1.00 93.81 84 SER A N 1
ATOM 688 C CA . SER A 1 84 ? 9.633 -10.883 -20.237 1.00 93.81 84 SER A CA 1
ATOM 689 C C . SER A 1 84 ? 9.451 -9.673 -19.334 1.00 93.81 84 SER A C 1
ATOM 691 O O . SER A 1 84 ? 9.534 -9.804 -18.117 1.00 93.81 84 SER A O 1
ATOM 693 N N . THR A 1 85 ? 9.230 -8.498 -19.914 1.00 93.88 85 THR A N 1
ATOM 694 C CA . THR A 1 85 ? 9.130 -7.248 -19.151 1.00 93.88 85 THR A CA 1
ATOM 695 C C . THR A 1 85 ? 7.675 -6.949 -18.814 1.00 93.88 85 THR A C 1
ATOM 697 O O . THR A 1 85 ? 6.812 -7.016 -19.686 1.00 93.88 85 THR A O 1
ATOM 700 N N . VAL A 1 86 ? 7.410 -6.586 -17.561 1.00 95.25 86 VAL A N 1
ATOM 701 C CA . VAL A 1 86 ? 6.111 -6.075 -17.108 1.00 95.25 86 VAL A CA 1
ATOM 702 C C . VAL A 1 86 ? 6.338 -4.701 -16.512 1.00 95.25 86 VAL A C 1
ATOM 704 O O . VAL A 1 86 ? 7.238 -4.522 -15.694 1.00 95.25 86 VAL A O 1
ATOM 707 N N . LEU A 1 87 ? 5.526 -3.738 -16.931 1.00 93.69 87 LEU A N 1
ATOM 708 C CA . LEU A 1 87 ? 5.561 -2.383 -16.407 1.00 93.69 87 LEU A CA 1
ATOM 709 C C . LEU A 1 87 ? 4.321 -2.147 -15.543 1.00 93.69 87 LEU A C 1
ATOM 711 O O . LEU A 1 87 ? 3.209 -2.449 -15.968 1.00 93.69 87 LEU A O 1
ATOM 715 N N . ALA A 1 88 ? 4.529 -1.595 -14.357 1.00 92.38 88 ALA A N 1
ATOM 716 C CA . ALA A 1 88 ? 3.506 -1.170 -13.420 1.00 92.38 88 ALA A CA 1
ATOM 717 C C . ALA A 1 88 ? 3.759 0.291 -13.027 1.00 92.38 88 ALA A C 1
ATOM 719 O O . ALA A 1 88 ? 4.897 0.764 -12.962 1.00 92.38 88 ALA A O 1
ATOM 720 N N . GLY A 1 89 ? 2.681 1.033 -12.818 1.00 87.75 89 GLY A N 1
ATOM 721 C CA . GLY A 1 89 ? 2.740 2.429 -12.414 1.00 87.75 89 GLY A CA 1
ATOM 722 C C . GLY A 1 89 ? 1.381 3.096 -12.541 1.00 87.75 89 GLY A C 1
ATOM 723 O O . GLY A 1 89 ? 0.513 2.623 -13.275 1.00 87.75 89 GLY A O 1
ATOM 724 N N . ALA A 1 90 ? 1.203 4.201 -11.822 1.00 82.19 90 ALA A N 1
ATOM 725 C CA . ALA A 1 90 ? 0.036 5.052 -11.997 1.00 82.19 90 ALA A CA 1
ATOM 726 C C . ALA A 1 90 ? 0.067 5.743 -13.371 1.00 82.19 90 ALA A C 1
ATOM 728 O O . ALA A 1 90 ? 1.139 6.018 -13.918 1.00 82.19 90 ALA A O 1
ATOM 729 N N . THR A 1 91 ? -1.119 6.028 -13.914 1.00 71.81 91 THR A N 1
ATOM 730 C CA . THR A 1 91 ? -1.299 6.711 -15.206 1.00 71.81 91 THR A CA 1
ATOM 731 C C . THR A 1 91 ? -0.614 8.078 -15.226 1.00 71.81 91 THR A C 1
ATOM 733 O O . THR A 1 91 ? -0.048 8.485 -16.243 1.00 71.81 91 THR A O 1
ATOM 736 N N . ASP A 1 92 ? -0.641 8.771 -14.091 1.00 69.38 92 ASP A N 1
ATOM 737 C CA . ASP A 1 92 ? 0.065 10.011 -13.839 1.00 69.38 92 ASP A CA 1
ATOM 738 C C . ASP A 1 92 ? 0.658 10.026 -12.426 1.00 69.38 92 ASP A C 1
ATOM 740 O O . ASP A 1 92 ? 0.087 9.531 -11.456 1.00 69.38 92 ASP A O 1
ATOM 744 N N . VAL A 1 93 ? 1.852 10.602 -12.305 1.00 63.62 93 VAL A N 1
ATOM 745 C CA . VAL A 1 93 ? 2.480 10.871 -11.008 1.00 63.62 93 VAL A CA 1
ATOM 746 C C . VAL A 1 93 ? 2.992 12.300 -11.042 1.00 63.62 93 VAL A C 1
ATOM 748 O O . VAL A 1 93 ? 3.851 12.641 -11.854 1.00 63.62 93 VAL A O 1
ATOM 751 N N . ALA A 1 94 ? 2.428 13.162 -10.191 1.00 60.59 94 ALA A N 1
ATOM 752 C CA . ALA A 1 94 ? 2.785 14.582 -10.109 1.00 60.59 94 ALA A CA 1
ATOM 753 C C . ALA A 1 94 ? 2.753 15.315 -11.473 1.00 60.59 94 ALA A C 1
ATOM 755 O O . ALA A 1 94 ? 3.615 16.140 -11.768 1.00 60.59 94 ALA A O 1
ATOM 756 N N . GLY A 1 95 ? 1.779 14.986 -12.333 1.00 66.12 95 GLY A N 1
ATOM 757 C CA . GLY A 1 95 ? 1.634 15.572 -13.673 1.00 66.12 95 GLY A CA 1
ATOM 758 C C . GLY A 1 95 ? 2.594 15.017 -14.734 1.00 66.12 95 GLY A C 1
ATOM 759 O O . GLY A 1 95 ? 2.523 15.428 -15.894 1.00 66.12 95 GLY A O 1
ATOM 760 N N . THR A 1 96 ? 3.459 14.067 -14.373 1.00 71.19 96 THR A N 1
ATOM 761 C CA . THR A 1 96 ? 4.360 13.387 -15.307 1.00 71.19 96 THR A CA 1
ATOM 762 C C . THR A 1 96 ? 3.636 12.223 -15.974 1.00 71.19 96 THR A C 1
ATOM 764 O O . THR A 1 96 ? 3.013 11.401 -15.303 1.00 71.19 96 THR A O 1
ATOM 767 N N . LYS A 1 97 ? 3.726 12.155 -17.306 1.00 77.06 97 LYS A N 1
ATOM 768 C CA . LYS A 1 97 ? 3.138 11.088 -18.125 1.00 77.06 97 LYS A CA 1
ATOM 769 C C . LYS A 1 97 ? 4.221 10.133 -18.606 1.00 77.06 97 LYS A C 1
ATOM 771 O O . LYS A 1 97 ? 5.342 10.554 -18.871 1.00 77.06 97 LYS A O 1
ATOM 776 N N . THR A 1 98 ? 3.869 8.863 -18.763 1.00 85.38 98 THR A N 1
ATOM 777 C CA . THR A 1 98 ? 4.751 7.850 -19.350 1.00 85.38 98 THR A CA 1
ATOM 778 C C . THR A 1 98 ? 5.001 8.097 -20.842 1.00 85.38 98 THR A C 1
ATOM 780 O O . THR A 1 98 ? 4.090 8.490 -21.573 1.00 85.38 98 THR A O 1
ATOM 783 N N . ASP A 1 99 ? 6.218 7.815 -21.325 1.00 87.62 99 ASP A N 1
ATOM 784 C CA . ASP A 1 99 ? 6.544 7.902 -22.754 1.00 87.62 99 ASP A CA 1
ATOM 785 C C . ASP A 1 99 ? 5.734 6.891 -23.593 1.00 87.62 99 ASP A C 1
ATOM 787 O O . ASP A 1 99 ? 5.927 5.673 -23.519 1.00 87.62 99 ASP A O 1
ATOM 791 N N . MET A 1 100 ? 4.873 7.406 -24.475 1.00 88.75 100 MET A N 1
ATOM 792 C CA . MET A 1 100 ? 4.063 6.605 -25.403 1.00 88.75 100 MET A CA 1
ATOM 793 C C . MET A 1 100 ? 4.903 5.737 -26.349 1.00 88.75 100 MET A C 1
ATOM 795 O O . MET A 1 100 ? 4.445 4.684 -26.794 1.00 88.75 100 MET A O 1
ATOM 799 N N . ARG A 1 101 ? 6.145 6.139 -26.652 1.00 91.44 101 ARG A N 1
ATOM 800 C CA . ARG A 1 101 ? 7.055 5.347 -27.494 1.00 91.44 101 ARG A CA 1
ATOM 801 C C . ARG A 1 101 ? 7.503 4.069 -26.800 1.00 91.44 101 ARG A C 1
ATOM 803 O O . ARG A 1 101 ? 7.753 3.088 -27.488 1.00 91.44 101 ARG A O 1
ATOM 810 N N . LEU A 1 102 ? 7.609 4.082 -25.469 1.00 92.38 102 LEU A N 1
ATOM 811 C CA . LEU A 1 102 ? 7.851 2.873 -24.686 1.00 92.38 102 LEU A CA 1
ATOM 812 C C . LEU A 1 102 ? 6.583 2.015 -24.661 1.00 92.38 102 LEU A C 1
ATOM 814 O O . LEU A 1 102 ? 6.638 0.842 -25.018 1.00 92.38 102 LEU A O 1
ATOM 818 N N . LEU A 1 103 ? 5.440 2.619 -24.317 1.00 91.50 103 LEU A N 1
ATOM 819 C CA . LEU A 1 103 ? 4.165 1.907 -24.160 1.00 91.50 103 LEU A CA 1
ATOM 820 C C . LEU A 1 103 ? 3.681 1.203 -25.433 1.00 91.50 103 LEU A C 1
ATOM 822 O O . LEU A 1 103 ? 3.036 0.168 -25.328 1.00 91.50 103 LEU A O 1
ATOM 826 N N . ARG A 1 104 ? 4.042 1.689 -26.629 1.00 93.38 104 ARG A N 1
ATOM 827 C CA . ARG A 1 104 ? 3.727 1.029 -27.912 1.00 93.38 104 ARG A CA 1
ATOM 828 C C . ARG A 1 104 ? 4.198 -0.434 -27.986 1.00 93.38 104 ARG A C 1
ATOM 830 O O . ARG A 1 104 ? 3.642 -1.203 -28.762 1.00 93.38 104 ARG A O 1
ATOM 837 N N . HIS A 1 105 ? 5.218 -0.815 -27.217 1.00 94.12 105 HIS A N 1
ATOM 838 C CA . HIS A 1 105 ? 5.736 -2.188 -27.183 1.00 94.12 105 HIS A CA 1
ATOM 839 C C . HIS A 1 105 ? 4.990 -3.107 -26.197 1.00 94.12 105 HIS A C 1
ATOM 841 O O . HIS A 1 105 ? 5.335 -4.282 -26.093 1.00 94.12 105 HIS A O 1
ATOM 847 N N . PHE A 1 106 ? 3.991 -2.596 -25.472 1.00 94.50 106 PHE A N 1
ATOM 848 C CA . PHE A 1 106 ? 3.296 -3.308 -24.402 1.00 94.50 106 PHE A CA 1
ATOM 849 C C . PHE A 1 106 ? 1.785 -3.354 -24.632 1.00 94.50 106 PHE A C 1
ATOM 851 O O . PHE A 1 106 ? 1.190 -2.443 -25.204 1.00 94.50 106 PHE A O 1
ATOM 858 N N . ASN A 1 107 ? 1.152 -4.404 -24.107 1.00 94.12 107 ASN A N 1
ATOM 859 C CA . ASN A 1 107 ? -0.296 -4.433 -23.928 1.00 94.12 107 ASN A CA 1
ATOM 860 C C . ASN A 1 107 ? -0.637 -3.715 -22.622 1.00 94.12 107 ASN A C 1
ATOM 862 O O . ASN A 1 107 ? -0.114 -4.073 -21.566 1.00 94.12 107 ASN A O 1
ATOM 866 N N . ILE A 1 108 ? -1.503 -2.708 -22.697 1.00 90.75 108 ILE A N 1
ATOM 867 C CA . ILE A 1 108 ? -1.892 -1.906 -21.538 1.00 90.75 108 ILE A CA 1
ATOM 868 C C . ILE A 1 108 ? -3.108 -2.553 -20.878 1.00 90.75 108 ILE A C 1
ATOM 870 O O . ILE A 1 108 ? -4.152 -2.709 -21.509 1.00 90.75 108 ILE A O 1
ATOM 874 N N . LEU A 1 109 ? -2.965 -2.903 -19.602 1.00 92.56 109 LEU A N 1
ATOM 875 C CA . LEU A 1 109 ? -4.068 -3.304 -18.737 1.00 92.56 109 LEU A CA 1
ATOM 876 C C . LEU A 1 109 ? -4.347 -2.154 -17.774 1.00 92.56 109 LEU A C 1
ATOM 878 O O . LEU A 1 109 ? -3.445 -1.706 -17.070 1.00 92.56 109 LEU A O 1
ATOM 882 N N . PHE A 1 110 ? -5.584 -1.671 -17.769 1.00 89.06 110 PHE A N 1
ATOM 883 C CA . PHE A 1 110 ? -6.027 -0.630 -16.852 1.00 89.06 110 PHE A CA 1
ATOM 884 C C . PHE A 1 110 ? -6.897 -1.256 -15.768 1.00 89.06 110 PHE A C 1
ATOM 886 O O . PHE A 1 110 ? -7.833 -1.995 -16.075 1.00 89.06 110 PHE A O 1
ATOM 893 N N . GLN A 1 111 ? -6.575 -0.959 -14.514 1.00 86.06 111 GLN A N 1
ATOM 894 C CA . GLN A 1 111 ? -7.350 -1.386 -13.362 1.00 86.06 111 GLN A CA 1
ATOM 895 C C . GLN A 1 111 ? -7.926 -0.149 -12.680 1.00 86.06 111 GLN A C 1
ATOM 897 O O . GLN A 1 111 ? -7.174 0.721 -12.242 1.00 86.06 111 GLN A O 1
ATOM 902 N N . ASP A 1 112 ? -9.252 -0.096 -12.606 1.00 86.19 112 ASP A N 1
ATOM 903 C CA . ASP A 1 112 ? -9.974 0.952 -11.891 1.00 86.19 112 ASP A CA 1
ATOM 904 C C . ASP A 1 112 ? -10.033 0.658 -10.382 1.00 86.19 112 ASP A C 1
ATOM 906 O O . ASP A 1 112 ? -9.633 -0.416 -9.912 1.00 86.19 112 ASP A O 1
ATOM 910 N N . GLU A 1 113 ? -10.532 1.615 -9.605 1.00 85.19 113 GLU A N 1
ATOM 911 C CA . GLU A 1 113 ? -10.760 1.419 -8.182 1.00 85.19 113 GLU A CA 1
ATOM 912 C C . GLU A 1 113 ? -11.782 0.296 -7.930 1.00 85.19 113 GLU A C 1
ATOM 914 O O . GLU A 1 113 ? -12.820 0.196 -8.582 1.00 85.19 113 GLU A O 1
ATOM 919 N N . PHE A 1 114 ? -11.492 -0.561 -6.947 1.00 90.19 114 PHE A N 1
ATOM 920 C CA . PHE A 1 114 ? -12.390 -1.645 -6.559 1.00 90.19 114 PHE A CA 1
ATOM 921 C C . PHE A 1 114 ? -13.737 -1.116 -6.055 1.00 90.19 114 PHE A C 1
ATOM 923 O O . PHE A 1 114 ? -13.791 -0.147 -5.284 1.00 90.19 114 PHE A O 1
ATOM 930 N N . SER A 1 115 ? -14.817 -1.816 -6.412 1.00 93.88 115 SER A N 1
ATOM 931 C CA . SER A 1 115 ? -16.142 -1.522 -5.873 1.00 93.88 115 SER A CA 1
ATOM 932 C C . SER A 1 115 ? -16.187 -1.757 -4.355 1.00 93.88 115 SER A C 1
ATOM 934 O O . SER A 1 115 ? -15.367 -2.486 -3.788 1.00 93.88 115 SER A O 1
ATOM 936 N N . SER A 1 116 ? -17.155 -1.135 -3.674 1.00 94.69 116 SER A N 1
ATOM 937 C CA . SER A 1 116 ? -17.377 -1.354 -2.235 1.00 94.69 116 SER A CA 1
ATOM 938 C C . SER A 1 116 ? -17.617 -2.835 -1.919 1.00 94.69 116 SER A C 1
ATOM 940 O O . SER A 1 116 ? -17.079 -3.365 -0.948 1.00 94.69 116 SER A O 1
ATOM 942 N N . GLU A 1 117 ? -18.376 -3.523 -2.774 1.00 95.44 117 GLU A N 1
ATOM 943 C CA . GLU A 1 117 ? -18.695 -4.943 -2.623 1.00 95.44 117 GLU A CA 1
ATOM 944 C C . GLU A 1 117 ? -17.450 -5.824 -2.780 1.00 95.44 117 GLU A C 1
ATOM 946 O O . GLU A 1 117 ? -17.213 -6.691 -1.940 1.00 95.44 117 GLU A O 1
ATOM 951 N N . ASP A 1 118 ? -16.596 -5.540 -3.769 1.00 95.00 118 ASP A N 1
ATOM 952 C CA . ASP A 1 118 ? -15.338 -6.271 -3.964 1.00 95.00 118 ASP A CA 1
ATOM 953 C C . ASP A 1 118 ? -14.384 -6.068 -2.785 1.00 95.00 118 ASP A C 1
ATOM 955 O O . ASP A 1 118 ? -13.798 -7.031 -2.284 1.00 95.00 118 ASP A O 1
ATOM 959 N N . LYS A 1 119 ? -14.257 -4.824 -2.294 1.00 95.00 119 LYS A N 1
ATOM 960 C CA . LYS A 1 119 ? -13.455 -4.503 -1.101 1.00 95.00 119 LYS A CA 1
ATOM 961 C C . LYS A 1 119 ? -13.935 -5.336 0.087 1.00 95.00 119 LYS A C 1
ATOM 963 O O . LYS A 1 119 ? -13.125 -6.006 0.728 1.00 95.00 119 LYS A O 1
ATOM 968 N N . LYS A 1 120 ? -15.246 -5.341 0.351 1.00 96.12 120 LYS A N 1
ATOM 969 C CA . LYS A 1 120 ? -15.843 -6.135 1.433 1.00 96.12 120 LYS A CA 1
ATOM 970 C C . LYS A 1 120 ? -15.558 -7.618 1.241 1.00 96.12 120 LYS A C 1
ATOM 972 O O . LYS A 1 120 ? -15.010 -8.247 2.138 1.00 96.12 120 LYS A O 1
ATOM 977 N N . HIS A 1 121 ? -15.836 -8.161 0.058 1.00 95.81 121 HIS A N 1
ATOM 978 C CA . HIS A 1 121 ? -15.637 -9.575 -0.230 1.00 95.81 121 HIS A CA 1
ATOM 979 C C . HIS A 1 121 ? -14.187 -10.015 0.014 1.00 95.81 121 HIS A C 1
ATOM 981 O O . HIS A 1 121 ? -13.950 -10.954 0.776 1.00 95.81 121 HIS A O 1
ATOM 987 N N . ILE A 1 122 ? -13.216 -9.309 -0.576 1.00 95.12 122 ILE A N 1
ATOM 988 C CA . ILE A 1 122 ? -11.789 -9.639 -0.477 1.00 95.12 122 ILE A CA 1
ATOM 989 C C . ILE A 1 122 ? -11.328 -9.600 0.983 1.00 95.12 122 ILE A C 1
ATOM 991 O O . ILE A 1 122 ? -10.754 -10.573 1.478 1.00 95.12 122 ILE A O 1
ATOM 995 N N . PHE A 1 123 ? -11.597 -8.504 1.697 1.00 95.75 123 PHE A N 1
ATOM 996 C CA . PHE A 1 123 ? -11.112 -8.346 3.068 1.00 95.75 123 PHE A CA 1
ATOM 997 C C . PHE A 1 123 ? -11.829 -9.261 4.064 1.00 95.75 123 PHE A C 1
ATOM 999 O O . PHE A 1 123 ? -11.190 -9.756 4.996 1.00 95.75 123 PHE A O 1
ATOM 1006 N N . THR A 1 124 ? -13.109 -9.575 3.840 1.00 95.56 124 THR A N 1
ATOM 1007 C CA . THR A 1 124 ? -13.824 -10.580 4.634 1.00 95.56 124 THR A CA 1
ATOM 1008 C C . THR A 1 124 ? -13.143 -11.934 4.523 1.00 95.56 124 THR A C 1
ATOM 1010 O O . THR A 1 124 ? -12.909 -12.554 5.556 1.00 95.56 124 THR A O 1
ATOM 1013 N N . GLN A 1 125 ? -12.760 -12.387 3.322 1.00 94.38 125 GLN A N 1
ATOM 1014 C CA . GLN A 1 125 ? -12.083 -13.684 3.180 1.00 94.38 125 GLN A CA 1
ATOM 1015 C C . GLN A 1 125 ? -10.750 -13.733 3.940 1.00 94.38 125 GLN A C 1
ATOM 1017 O O . GLN A 1 125 ? -10.445 -14.742 4.578 1.00 94.38 125 GLN A O 1
ATOM 1022 N N . VAL A 1 126 ? -9.984 -12.638 3.932 1.00 93.12 126 VAL A N 1
ATOM 1023 C CA . VAL A 1 126 ? -8.694 -12.545 4.638 1.00 93.12 126 VAL A CA 1
ATOM 1024 C C . VAL A 1 126 ? -8.873 -12.657 6.156 1.00 93.12 126 VAL A C 1
ATOM 1026 O O . VAL A 1 126 ? -8.230 -13.490 6.805 1.00 93.12 126 VAL A O 1
ATOM 1029 N N . VAL A 1 127 ? -9.768 -11.849 6.732 1.00 92.75 127 VAL A N 1
ATOM 1030 C CA . VAL A 1 127 ? -10.018 -11.850 8.182 1.00 92.75 127 VAL A CA 1
ATOM 1031 C C . VAL A 1 127 ? -10.635 -13.174 8.620 1.00 92.75 127 VAL A C 1
ATOM 1033 O O . VAL A 1 127 ? -10.166 -13.795 9.574 1.00 92.75 127 VAL A O 1
ATOM 1036 N N . ARG A 1 128 ? -11.637 -13.653 7.878 1.00 91.94 128 ARG A N 1
ATOM 1037 C CA . ARG A 1 128 ? -12.333 -14.913 8.145 1.00 91.94 128 ARG A CA 1
ATOM 1038 C C . ARG A 1 128 ? -11.373 -16.102 8.136 1.00 91.94 128 ARG A C 1
ATOM 1040 O O . ARG A 1 128 ? -11.377 -16.896 9.074 1.00 91.94 128 ARG A O 1
ATOM 1047 N N . GLY A 1 129 ? -10.506 -16.192 7.124 1.00 91.31 129 GLY A N 1
ATOM 1048 C CA . GLY A 1 129 ? -9.512 -17.262 7.006 1.00 91.31 129 GLY A CA 1
ATOM 1049 C C . GLY A 1 129 ? -8.525 -17.300 8.175 1.00 91.31 129 GLY A C 1
ATOM 1050 O O . GLY A 1 129 ? -8.161 -18.379 8.645 1.00 91.31 129 GLY A O 1
ATOM 1051 N N . THR A 1 130 ? -8.142 -16.132 8.693 1.00 89.56 130 THR A N 1
ATOM 1052 C CA . THR A 1 130 ? -7.209 -16.027 9.823 1.00 89.56 130 THR A CA 1
ATOM 1053 C C . THR A 1 130 ? -7.903 -16.357 11.148 1.00 89.56 130 THR A C 1
ATOM 1055 O O . THR A 1 130 ? -7.440 -17.210 11.911 1.00 89.56 130 THR A O 1
ATOM 1058 N N . TRP A 1 131 ? -9.065 -15.750 11.400 1.00 90.12 131 TRP A N 1
ATOM 1059 C CA . TRP A 1 131 ? -9.829 -15.931 12.638 1.00 90.12 131 TRP A CA 1
ATOM 1060 C C . TRP A 1 131 ? -10.433 -17.319 12.796 1.00 90.12 131 TRP A C 1
ATOM 1062 O O . TRP A 1 131 ? -10.641 -17.752 13.926 1.00 90.12 131 TRP A O 1
ATOM 1072 N N . ALA A 1 132 ? -10.653 -18.059 11.707 1.00 87.81 132 ALA A N 1
ATOM 1073 C CA . ALA A 1 132 ? -11.130 -19.439 11.784 1.00 87.81 132 ALA A CA 1
ATOM 1074 C C . ALA A 1 132 ? -10.221 -20.325 12.656 1.00 87.81 132 ALA A C 1
ATOM 1076 O O . ALA A 1 132 ? -10.703 -21.258 13.295 1.00 87.81 132 ALA A O 1
ATOM 1077 N N . ARG A 1 133 ? -8.914 -20.025 12.705 1.00 85.56 133 ARG A N 1
ATOM 1078 C CA . ARG A 1 133 ? -7.937 -20.765 13.517 1.00 85.56 133 ARG A CA 1
ATOM 1079 C C . ARG A 1 133 ? -7.651 -20.100 14.860 1.00 85.56 133 ARG A C 1
ATOM 1081 O O . ARG A 1 133 ? -7.454 -20.811 15.839 1.00 85.56 133 ARG A O 1
ATOM 1088 N N . SER A 1 134 ? -7.594 -18.769 14.904 1.00 85.25 134 SER A N 1
ATOM 1089 C CA . SER A 1 134 ? -7.124 -18.025 16.081 1.00 85.25 134 SER A CA 1
ATOM 1090 C C . SER A 1 134 ? -8.236 -17.509 17.004 1.00 85.25 134 SER A C 1
ATOM 1092 O O . SER A 1 134 ? -8.008 -17.403 18.208 1.00 85.25 134 SER A O 1
ATOM 1094 N N . LEU A 1 135 ? -9.432 -17.222 16.473 1.00 87.50 135 LEU A N 1
ATOM 1095 C CA . LEU A 1 135 ? -10.592 -16.661 17.187 1.00 87.50 135 LEU A CA 1
ATOM 1096 C C . LEU A 1 135 ? -11.916 -17.313 16.737 1.00 87.50 135 LEU A C 1
ATOM 1098 O O . LEU A 1 135 ? -12.812 -16.629 16.230 1.00 87.50 135 LEU A O 1
ATOM 1102 N N . PRO A 1 136 ? -12.103 -18.629 16.943 1.00 85.25 136 PRO A N 1
ATOM 1103 C CA . PRO A 1 136 ? -13.295 -19.329 16.463 1.00 85.25 136 PRO A CA 1
ATOM 1104 C C . PRO A 1 136 ? -14.603 -18.779 17.059 1.00 85.25 136 PRO A C 1
ATOM 1106 O O . PRO A 1 136 ? -15.620 -18.744 16.372 1.00 85.25 136 PRO A O 1
ATOM 1109 N N . ALA A 1 137 ? -14.581 -18.292 18.306 1.00 85.00 137 ALA A N 1
ATOM 1110 C CA . ALA A 1 137 ? -15.760 -17.743 18.983 1.00 85.00 137 ALA A CA 1
ATOM 1111 C C . ALA A 1 137 ? -16.248 -16.404 18.398 1.00 85.00 137 ALA A C 1
ATOM 1113 O O . ALA A 1 137 ? -17.429 -16.081 18.501 1.00 85.00 137 ALA A O 1
ATOM 1114 N N . LEU A 1 138 ? -15.350 -15.628 17.783 1.00 83.56 138 LEU A N 1
ATOM 1115 C CA . LEU A 1 138 ? -15.634 -14.287 17.257 1.00 83.56 138 LEU A CA 1
ATOM 1116 C C . LEU A 1 138 ? -15.557 -14.232 15.725 1.00 83.56 138 LEU A C 1
ATOM 1118 O O . LEU A 1 138 ? -15.745 -13.177 15.125 1.00 83.56 138 LEU A O 1
ATOM 1122 N N . HIS A 1 139 ? -15.361 -15.380 15.078 1.00 83.94 139 HIS A N 1
ATOM 1123 C CA . HIS A 1 139 ? -15.291 -15.514 13.627 1.00 83.94 139 HIS A CA 1
ATOM 1124 C C . HIS A 1 139 ? -16.536 -14.960 12.909 1.00 83.94 139 HIS A C 1
ATOM 1126 O O . HIS A 1 139 ? -16.416 -14.389 11.825 1.00 83.94 139 HIS A O 1
ATOM 1132 N N . SER A 1 140 ? -17.727 -15.064 13.513 1.00 85.75 140 SER A N 1
ATOM 1133 C CA . SER A 1 140 ? -18.966 -14.496 12.955 1.00 85.75 140 SER A CA 1
ATOM 1134 C C . SER A 1 140 ? -18.948 -12.968 12.852 1.00 85.75 140 SER A C 1
ATOM 1136 O O . SER A 1 140 ? -19.682 -12.417 12.047 1.00 85.75 140 SER A O 1
ATOM 1138 N N . CYS A 1 141 ? -18.115 -12.284 13.641 1.00 89.38 141 CYS A N 1
ATOM 1139 C CA . CYS A 1 141 ? -17.986 -10.826 13.613 1.00 89.38 141 CYS A CA 1
ATOM 1140 C C . CYS A 1 141 ? -17.085 -10.331 12.468 1.00 89.38 141 CYS A C 1
ATOM 1142 O O . CYS A 1 141 ? -16.936 -9.127 12.298 1.00 89.38 141 CYS A O 1
ATOM 1144 N N . SER A 1 142 ? -16.445 -11.224 11.704 1.00 91.81 142 SER A N 1
ATOM 1145 C CA . SER A 1 142 ? -15.535 -10.831 10.615 1.00 91.81 142 SER A CA 1
ATOM 1146 C C . SER A 1 142 ? -16.233 -9.987 9.545 1.00 91.81 142 SER A C 1
ATOM 1148 O O . SER A 1 142 ? -15.693 -8.969 9.123 1.00 91.81 142 SER A O 1
ATOM 1150 N N . GLU A 1 143 ? -17.450 -10.365 9.152 1.00 93.44 143 GLU A N 1
ATOM 1151 C CA . GLU A 1 143 ? -18.267 -9.614 8.190 1.00 93.44 143 GLU A CA 1
ATOM 1152 C C . GLU A 1 143 ? -18.641 -8.230 8.737 1.00 93.44 143 GLU A C 1
ATOM 1154 O O . GLU A 1 143 ? -18.421 -7.228 8.059 1.00 93.44 143 GLU A O 1
ATOM 1159 N N . ASP A 1 144 ? -19.082 -8.164 9.996 1.00 94.12 144 ASP A N 1
ATOM 1160 C CA . ASP A 1 144 ? -19.419 -6.915 10.689 1.00 94.12 144 ASP A CA 1
ATOM 1161 C C . ASP A 1 144 ? -18.219 -5.946 10.752 1.00 94.12 144 ASP A C 1
ATOM 1163 O O . ASP A 1 144 ? -18.343 -4.750 10.486 1.00 94.12 144 ASP A O 1
ATOM 1167 N N . ILE A 1 145 ? -17.023 -6.449 11.072 1.00 94.81 145 ILE A N 1
ATOM 1168 C CA . ILE A 1 145 ? -15.809 -5.625 11.159 1.00 94.81 145 ILE A CA 1
ATOM 1169 C C . ILE A 1 145 ? -15.397 -5.085 9.792 1.00 94.81 145 ILE A C 1
ATOM 1171 O O . ILE A 1 145 ? -15.017 -3.917 9.677 1.00 94.81 145 ILE A O 1
ATOM 1175 N N . ILE A 1 146 ? -15.479 -5.901 8.743 1.00 96.44 146 ILE A N 1
ATOM 1176 C CA . ILE A 1 146 ? -15.141 -5.449 7.392 1.00 96.44 146 ILE A CA 1
ATOM 1177 C C . ILE A 1 146 ? -16.169 -4.451 6.865 1.00 96.44 146 ILE A C 1
ATOM 1179 O O . ILE A 1 146 ? -15.773 -3.444 6.278 1.00 96.44 146 ILE A O 1
ATOM 1183 N N . GLU A 1 147 ? -17.456 -4.656 7.146 1.00 95.81 147 GLU A N 1
ATOM 1184 C CA . GLU A 1 147 ? -18.504 -3.682 6.832 1.00 95.81 147 GLU A CA 1
ATOM 1185 C C . GLU A 1 147 ? -18.205 -2.329 7.490 1.00 95.81 147 GLU A C 1
ATOM 1187 O O . GLU A 1 147 ? -18.198 -1.293 6.819 1.00 95.81 147 GLU A O 1
ATOM 1192 N N . ALA A 1 148 ? -17.870 -2.330 8.786 1.00 95.81 148 ALA A N 1
ATOM 1193 C CA . ALA A 1 148 ? -17.492 -1.117 9.503 1.00 95.81 148 ALA A CA 1
ATOM 1194 C C . ALA A 1 148 ? -16.229 -0.464 8.915 1.00 95.81 148 ALA A C 1
ATOM 1196 O O . ALA A 1 148 ? -16.188 0.757 8.763 1.00 95.81 148 ALA A O 1
ATOM 1197 N N . THR A 1 149 ? -15.223 -1.263 8.548 1.00 96.44 149 THR A N 1
ATOM 1198 C CA . THR A 1 149 ? -13.943 -0.794 7.991 1.00 96.44 149 THR A CA 1
ATOM 1199 C C . THR A 1 149 ? -14.116 -0.132 6.628 1.00 96.44 149 THR A C 1
ATOM 1201 O O . THR A 1 149 ? -13.641 0.986 6.427 1.00 96.44 149 THR A O 1
ATOM 1204 N N . VAL A 1 150 ? -14.813 -0.788 5.696 1.00 96.38 150 VAL A N 1
ATOM 1205 C CA . VAL A 1 150 ? -15.025 -0.259 4.339 1.00 96.38 150 VAL A CA 1
ATOM 1206 C C . VAL A 1 150 ? -15.898 0.993 4.386 1.00 96.38 150 VAL A C 1
ATOM 1208 O O . VAL A 1 150 ? -15.547 2.004 3.782 1.00 96.38 150 VAL A O 1
ATOM 1211 N N . ALA A 1 151 ? -16.975 0.982 5.175 1.00 96.06 151 ALA A N 1
ATOM 1212 C CA . ALA A 1 151 ? -17.831 2.154 5.329 1.00 96.06 151 ALA A CA 1
ATOM 1213 C C . ALA A 1 151 ? -17.116 3.330 6.025 1.00 96.06 151 ALA A C 1
ATOM 1215 O O . ALA A 1 151 ? -17.357 4.488 5.681 1.00 96.06 151 ALA A O 1
ATOM 1216 N N . ALA A 1 152 ? -16.232 3.063 6.995 1.00 96.00 152 ALA A N 1
ATOM 1217 C CA . ALA A 1 152 ? -15.392 4.094 7.603 1.00 96.00 152 ALA A CA 1
ATOM 1218 C C . ALA A 1 152 ? -14.403 4.677 6.585 1.00 96.00 152 ALA A C 1
ATOM 1220 O O . ALA A 1 152 ? -14.290 5.899 6.485 1.00 96.00 152 ALA A O 1
ATOM 1221 N N . TYR A 1 153 ? -13.737 3.823 5.802 1.00 95.81 153 TYR A N 1
ATOM 1222 C CA . TYR A 1 153 ? -12.819 4.240 4.743 1.00 95.81 153 TYR A CA 1
ATOM 1223 C C . TYR A 1 153 ? -13.504 5.156 3.726 1.00 95.81 153 TYR A C 1
ATOM 1225 O O . TYR A 1 153 ? -13.005 6.247 3.474 1.00 95.81 153 TYR A O 1
ATOM 1233 N N . GLU A 1 154 ? -14.671 4.765 3.207 1.00 95.06 154 GLU A N 1
ATOM 1234 C CA . GLU A 1 154 ? -15.428 5.559 2.229 1.00 95.06 154 GLU A CA 1
ATOM 1235 C C . GLU A 1 154 ? -15.861 6.924 2.781 1.00 95.06 154 GLU A C 1
ATOM 1237 O O . GLU A 1 154 ? -15.834 7.931 2.075 1.00 95.06 154 GLU A O 1
ATOM 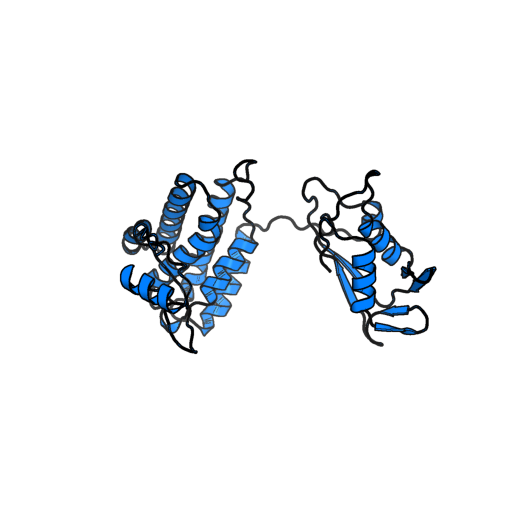1242 N N . ARG A 1 155 ? -16.231 6.996 4.065 1.00 95.56 155 ARG A N 1
ATOM 1243 C CA . ARG A 1 155 ? -16.564 8.274 4.715 1.00 95.56 155 ARG A CA 1
ATOM 1244 C C . ARG A 1 155 ? -15.338 9.156 4.907 1.00 95.56 155 ARG A C 1
ATOM 1246 O O . ARG A 1 155 ? -15.435 10.368 4.726 1.00 95.56 155 ARG A O 1
ATOM 1253 N N . ILE A 1 156 ? -14.208 8.564 5.292 1.00 94.81 156 ILE A N 1
ATOM 1254 C CA . ILE A 1 156 ? -12.938 9.272 5.476 1.00 94.81 156 ILE A CA 1
ATOM 1255 C C . ILE A 1 156 ? -12.463 9.838 4.141 1.00 94.81 156 ILE A C 1
ATOM 1257 O O . ILE A 1 156 ? -12.191 11.032 4.070 1.00 94.81 156 ILE A O 1
ATOM 1261 N N . THR A 1 157 ? -12.425 9.033 3.079 1.00 93.19 157 THR A N 1
ATOM 1262 C CA . THR A 1 157 ? -11.991 9.487 1.749 1.00 93.19 157 THR A CA 1
ATOM 1263 C C . THR A 1 157 ? -12.918 10.548 1.167 1.00 93.19 157 THR A C 1
ATOM 1265 O O . THR A 1 157 ? -12.436 11.483 0.534 1.00 93.19 157 THR A O 1
ATOM 1268 N N . ALA A 1 158 ? -14.228 10.454 1.412 1.00 93.94 158 ALA A N 1
ATOM 1269 C CA . ALA A 1 158 ? -15.187 11.454 0.950 1.00 93.94 158 ALA A CA 1
ATOM 1270 C C . ALA A 1 158 ? -15.084 12.791 1.706 1.00 93.94 158 ALA A C 1
ATOM 1272 O O . ALA A 1 158 ? -15.301 13.847 1.114 1.00 93.94 158 ALA A O 1
ATOM 1273 N N . HIS A 1 159 ? -14.786 12.766 3.010 1.00 93.50 159 HIS A N 1
ATOM 1274 C CA . HIS A 1 159 ? -14.746 13.976 3.838 1.00 93.50 159 HIS A CA 1
ATOM 1275 C C . HIS A 1 159 ? -13.366 14.648 3.864 1.00 93.50 159 HIS A C 1
ATOM 1277 O O . HIS A 1 159 ? -13.267 15.874 3.809 1.00 93.50 159 HIS A O 1
ATOM 1283 N N . LEU A 1 160 ? -12.296 13.857 3.947 1.00 93.25 160 LEU A N 1
ATOM 1284 C CA . LEU A 1 160 ? -10.923 14.314 4.162 1.00 93.25 160 LEU A CA 1
ATOM 1285 C C . LEU A 1 160 ? -10.142 14.306 2.847 1.00 93.25 160 LEU A C 1
ATOM 1287 O O . LEU A 1 160 ? -9.199 13.538 2.664 1.00 93.25 160 LEU A O 1
ATOM 1291 N N . LEU A 1 161 ? -10.551 15.181 1.928 1.00 90.06 161 LEU A N 1
ATOM 1292 C CA . LEU A 1 161 ? -9.923 15.306 0.616 1.00 90.06 161 LEU A CA 1
ATOM 1293 C C . LEU A 1 161 ? -8.531 15.958 0.698 1.00 90.06 161 LEU A C 1
ATOM 1295 O O . LEU A 1 161 ? -8.327 16.902 1.477 1.00 90.06 161 LEU A O 1
ATOM 1299 N N . PRO A 1 162 ? -7.578 15.526 -0.148 1.00 89.31 162 PRO A N 1
ATOM 1300 C CA . PRO A 1 162 ? -6.273 16.157 -0.231 1.00 89.31 162 PRO A CA 1
ATOM 1301 C C . PRO A 1 162 ? -6.415 17.580 -0.781 1.00 89.31 162 PRO A C 1
ATOM 1303 O O . PRO A 1 162 ? -6.958 17.814 -1.858 1.00 89.31 162 PRO A O 1
ATOM 1306 N N . THR A 1 163 ? -5.889 18.549 -0.037 1.00 87.88 163 THR A N 1
ATOM 1307 C CA . THR A 1 163 ? -5.787 19.958 -0.459 1.00 87.88 163 THR A CA 1
ATOM 1308 C C . THR A 1 163 ? -4.319 20.384 -0.443 1.00 87.88 163 THR A C 1
ATOM 1310 O O . THR A 1 163 ? -3.519 19.712 0.203 1.00 87.88 163 THR A O 1
ATOM 1313 N N . PRO A 1 164 ? -3.913 21.499 -1.079 1.00 87.81 164 PRO A N 1
ATOM 1314 C CA . PRO A 1 164 ? -2.520 21.956 -1.017 1.00 87.81 164 PRO A CA 1
ATOM 1315 C C . PRO A 1 164 ? -1.979 22.127 0.414 1.00 87.81 164 PRO A C 1
ATOM 1317 O O . PRO A 1 164 ? -0.810 21.853 0.660 1.00 87.81 164 PRO A O 1
ATOM 1320 N N . LEU A 1 165 ? -2.834 22.511 1.373 1.00 88.19 165 LEU A N 1
ATOM 1321 C CA . LEU A 1 165 ? -2.473 22.607 2.794 1.00 88.19 165 LEU A CA 1
ATOM 1322 C C . LEU A 1 165 ? -2.478 21.244 3.515 1.00 88.19 165 LEU A C 1
ATOM 1324 O O . LEU A 1 165 ? -1.808 21.083 4.531 1.00 88.19 165 LEU A O 1
ATOM 1328 N N . LYS A 1 166 ? -3.238 20.265 3.009 1.00 88.81 166 LYS A N 1
ATOM 1329 C CA . LYS A 1 166 ? -3.429 18.925 3.591 1.00 88.81 166 LYS A CA 1
ATOM 1330 C C . LYS A 1 166 ? -3.111 17.840 2.557 1.00 88.81 166 LYS A C 1
ATOM 1332 O O . LYS A 1 166 ? -3.891 16.919 2.334 1.00 88.81 166 LYS A O 1
ATOM 1337 N N . CYS A 1 167 ? -1.973 17.965 1.875 1.00 87.12 167 CYS A N 1
ATOM 1338 C CA . CYS A 1 167 ? -1.620 17.100 0.741 1.00 87.12 167 CYS A CA 1
ATOM 1339 C C . CYS A 1 167 ? -1.375 15.637 1.149 1.00 87.12 167 CYS A C 1
ATOM 1341 O O . CYS A 1 167 ? -1.502 14.729 0.336 1.00 87.12 167 CYS A O 1
ATOM 1343 N N . HIS A 1 168 ? -1.068 15.404 2.424 1.00 88.62 168 HIS A N 1
ATOM 1344 C CA . HIS A 1 168 ? -0.863 14.087 3.019 1.00 88.62 168 HIS A CA 1
ATOM 1345 C C . HIS A 1 168 ? -2.177 13.375 3.393 1.00 88.62 168 HIS A C 1
ATOM 1347 O O . HIS A 1 168 ? -2.128 12.246 3.876 1.00 88.62 168 HIS A O 1
ATOM 1353 N N . TYR A 1 169 ? -3.350 13.978 3.144 1.00 93.12 169 TYR A N 1
ATOM 1354 C CA . TYR A 1 169 ? -4.661 13.332 3.335 1.00 93.12 169 TYR A CA 1
ATOM 1355 C C . TYR A 1 169 ? -4.989 12.462 2.117 1.00 93.12 169 TYR A C 1
ATOM 1357 O O . TYR A 1 169 ? -6.003 12.621 1.445 1.00 93.12 169 TYR A O 1
ATOM 1365 N N . THR A 1 170 ? -4.059 11.571 1.785 1.00 89.81 170 THR A N 1
ATOM 1366 C CA . THR A 1 170 ? -4.206 10.596 0.711 1.00 89.81 170 THR A CA 1
ATOM 1367 C C . THR A 1 170 ? -4.434 9.234 1.344 1.00 89.81 170 THR A C 1
ATOM 1369 O O . THR A 1 170 ? -3.601 8.724 2.099 1.00 89.81 170 THR A O 1
ATOM 1372 N N . PHE A 1 171 ? -5.604 8.666 1.062 1.00 92.50 171 PHE A N 1
ATOM 1373 C CA . PHE A 1 171 ? -6.027 7.385 1.605 1.00 92.50 171 PHE A CA 1
ATOM 1374 C C . PHE A 1 171 ? -6.337 6.423 0.465 1.00 92.50 171 PHE A C 1
ATOM 1376 O O . PHE A 1 171 ? -7.103 6.729 -0.445 1.00 92.50 171 PHE A O 1
ATOM 1383 N N . THR A 1 172 ? -5.742 5.240 0.519 1.00 91.50 172 THR A N 1
ATOM 1384 C CA . THR A 1 172 ? -5.842 4.203 -0.514 1.00 91.50 172 THR A CA 1
ATOM 1385 C C . THR A 1 172 ? -6.363 2.908 0.095 1.00 91.50 172 THR A C 1
ATOM 1387 O O . THR A 1 172 ? -6.338 2.728 1.310 1.00 91.50 172 THR A O 1
ATOM 1390 N N . THR A 1 173 ? -6.767 1.950 -0.734 1.00 92.00 173 THR A N 1
ATOM 1391 C CA . THR A 1 173 ? -7.160 0.610 -0.264 1.00 92.00 173 THR A CA 1
ATOM 1392 C C . THR A 1 173 ? -6.053 -0.107 0.513 1.00 92.00 173 THR A C 1
ATOM 1394 O O . THR A 1 173 ? -6.348 -0.929 1.376 1.00 92.00 173 THR A O 1
ATOM 1397 N N . ARG A 1 174 ? -4.781 0.259 0.294 1.00 92.38 174 ARG A N 1
ATOM 1398 C CA . ARG A 1 174 ? -3.638 -0.215 1.092 1.00 92.38 174 ARG A CA 1
ATOM 1399 C C . ARG A 1 174 ? -3.768 0.143 2.573 1.00 92.38 174 ARG A C 1
ATOM 1401 O O . ARG A 1 174 ? -3.237 -0.575 3.415 1.00 92.38 174 ARG A O 1
ATOM 1408 N N . ASP A 1 175 ? -4.454 1.235 2.897 1.00 94.56 175 ASP A N 1
ATOM 1409 C CA . ASP A 1 175 ? -4.663 1.649 4.281 1.00 94.56 175 ASP A CA 1
ATOM 1410 C C . ASP A 1 175 ? -5.619 0.714 5.015 1.00 94.56 175 ASP A C 1
ATOM 1412 O O . ASP A 1 175 ? -5.364 0.384 6.168 1.00 94.56 175 ASP A O 1
ATOM 1416 N N . ILE A 1 176 ? -6.639 0.204 4.318 1.00 95.19 176 ILE A N 1
ATOM 1417 C CA . ILE A 1 176 ? -7.493 -0.868 4.838 1.00 95.19 176 ILE A CA 1
ATOM 1418 C C . ILE A 1 176 ? -6.644 -2.115 5.099 1.00 95.19 176 ILE A C 1
ATOM 1420 O O . ILE A 1 176 ? -6.682 -2.655 6.201 1.00 95.19 176 ILE A O 1
ATOM 1424 N N . SER A 1 177 ? -5.836 -2.541 4.119 1.00 94.62 177 SER A N 1
ATOM 1425 C CA . SER A 1 177 ? -4.981 -3.724 4.269 1.00 94.62 177 SER A CA 1
ATOM 1426 C C . SER A 1 177 ? -4.056 -3.618 5.480 1.00 94.62 177 SER A C 1
ATOM 1428 O O . SER A 1 177 ? -3.971 -4.570 6.243 1.00 94.62 177 SER A O 1
ATOM 1430 N N . ARG A 1 178 ? -3.406 -2.464 5.686 1.00 94.75 178 ARG A N 1
ATOM 1431 C CA . ARG A 1 178 ? -2.496 -2.238 6.820 1.00 94.75 178 ARG A CA 1
ATOM 1432 C C . ARG A 1 178 ? -3.215 -2.254 8.165 1.00 94.75 178 ARG A C 1
ATOM 1434 O O . ARG A 1 178 ? -2.741 -2.923 9.075 1.00 94.75 178 ARG A O 1
ATOM 1441 N N . ALA A 1 179 ? -4.355 -1.570 8.284 1.00 94.69 179 ALA A N 1
ATOM 1442 C CA . ALA A 1 179 ? -5.135 -1.575 9.524 1.00 94.69 179 ALA A CA 1
ATOM 1443 C C . ALA A 1 179 ? -5.580 -2.999 9.899 1.00 94.69 179 ALA A C 1
ATOM 1445 O O . ALA A 1 179 ? -5.460 -3.413 11.050 1.00 94.69 179 ALA A O 1
ATOM 1446 N N . LEU A 1 180 ? -6.041 -3.777 8.914 1.00 94.31 180 LEU A N 1
ATOM 1447 C CA . LEU A 1 180 ? -6.439 -5.167 9.134 1.00 94.31 180 LEU A CA 1
ATOM 1448 C C . LEU A 1 180 ? -5.241 -6.070 9.437 1.00 94.31 180 LEU A C 1
ATOM 1450 O O . LEU A 1 180 ? -5.343 -6.922 10.309 1.00 94.31 180 LEU A O 1
ATOM 1454 N N . GLU A 1 181 ? -4.111 -5.892 8.752 1.00 92.94 181 GLU A N 1
ATOM 1455 C CA . GLU A 1 181 ? -2.895 -6.672 8.993 1.00 92.94 181 GLU A CA 1
ATOM 1456 C C . GLU A 1 181 ? -2.416 -6.516 10.441 1.00 92.94 181 GLU A C 1
ATOM 1458 O O . GLU A 1 181 ? -2.187 -7.523 11.107 1.00 92.94 181 GLU A O 1
ATOM 1463 N N . VAL A 1 182 ? -2.348 -5.284 10.959 1.00 91.69 182 VAL A N 1
ATOM 1464 C CA . VAL A 1 182 ? -1.941 -5.032 12.353 1.00 91.69 182 VAL A CA 1
ATOM 1465 C C . VAL A 1 182 ? -2.978 -5.568 13.340 1.00 91.69 182 VAL A C 1
ATOM 1467 O O . VAL A 1 182 ? -2.613 -6.224 14.314 1.00 91.69 182 VAL A O 1
ATOM 1470 N N . MET A 1 183 ? -4.272 -5.413 13.051 1.00 92.31 183 MET A N 1
ATOM 1471 C CA . MET A 1 183 ? -5.337 -6.018 13.858 1.00 92.31 183 MET A CA 1
ATOM 1472 C C . MET A 1 183 ? -5.191 -7.549 13.952 1.00 92.31 183 MET A C 1
ATOM 1474 O O . MET A 1 183 ? -5.463 -8.138 14.997 1.00 92.31 183 MET A O 1
ATOM 1478 N N . LEU A 1 184 ? -4.733 -8.209 12.882 1.00 91.12 184 LEU A N 1
ATOM 1479 C CA . LEU A 1 184 ? -4.478 -9.653 12.862 1.00 91.12 184 LEU A CA 1
ATOM 1480 C C . LEU A 1 184 ? -3.200 -10.069 13.613 1.00 91.12 184 LEU A C 1
ATOM 1482 O O . LEU A 1 184 ? -3.058 -11.252 13.920 1.00 91.12 184 LEU A O 1
ATOM 1486 N N . MET A 1 185 ? -2.296 -9.136 13.936 1.00 89.94 185 MET A N 1
ATOM 1487 C CA . MET A 1 185 ? -1.115 -9.398 14.774 1.00 89.94 185 MET A CA 1
ATOM 1488 C C . MET A 1 185 ? -1.435 -9.426 16.275 1.00 89.94 185 MET A C 1
ATOM 1490 O O . MET A 1 185 ? -0.587 -9.837 17.071 1.00 89.94 185 MET A O 1
ATOM 1494 N N . ALA A 1 186 ? -2.635 -8.994 16.674 1.00 89.88 186 ALA A N 1
ATOM 1495 C CA . ALA A 1 186 ? -3.044 -8.971 18.070 1.00 89.88 186 ALA A CA 1
ATOM 1496 C C . ALA A 1 186 ? -3.100 -10.366 18.700 1.00 89.88 186 ALA A C 1
ATOM 1498 O O . ALA A 1 186 ? -3.494 -11.353 18.076 1.00 89.88 186 ALA A O 1
ATOM 1499 N N . ASP A 1 187 ? -2.729 -10.432 19.978 1.00 88.00 187 ASP A N 1
ATOM 1500 C CA . ASP A 1 187 ? -2.780 -11.650 20.772 1.00 88.00 187 ASP A CA 1
ATOM 1501 C C . ASP A 1 187 ? -4.232 -12.086 20.987 1.00 88.00 187 ASP A C 1
ATOM 1503 O O . ASP A 1 187 ? -4.974 -11.552 21.818 1.00 88.00 187 ASP A O 1
ATOM 1507 N N . THR A 1 188 ? -4.629 -13.105 20.233 1.00 86.19 188 THR A N 1
ATOM 1508 C CA . THR A 1 188 ? -5.997 -13.613 20.225 1.00 86.19 188 THR A CA 1
ATOM 1509 C C . THR A 1 188 ? -6.406 -14.271 21.536 1.00 86.19 188 THR A C 1
ATOM 1511 O O . THR A 1 188 ? -7.597 -14.391 21.802 1.00 86.19 188 THR A O 1
ATOM 1514 N N . SER A 1 189 ? -5.455 -14.649 22.398 1.00 86.31 189 SER A N 1
ATOM 1515 C CA . SER A 1 189 ? -5.767 -15.211 23.719 1.00 86.31 189 SER A CA 1
ATOM 1516 C C . SER A 1 189 ? -6.417 -14.191 24.665 1.00 86.31 189 SER A C 1
ATOM 1518 O O . SER A 1 189 ? -7.144 -14.568 25.592 1.00 86.31 189 SER A O 1
ATOM 1520 N N . LYS A 1 190 ? -6.184 -12.897 24.418 1.00 85.44 190 LYS A N 1
ATOM 1521 C CA . LYS A 1 190 ? -6.692 -11.785 25.229 1.00 85.44 190 LYS A CA 1
ATOM 1522 C C . LYS A 1 190 ? -8.016 -11.219 24.713 1.00 85.44 190 LYS A C 1
ATOM 1524 O O . LYS A 1 190 ? -8.709 -10.555 25.472 1.00 85.44 190 LYS A O 1
ATOM 1529 N N . LEU A 1 191 ? -8.391 -11.521 23.470 1.00 87.88 191 LEU A N 1
ATOM 1530 C CA . LEU A 1 191 ? -9.626 -11.051 22.841 1.00 87.88 191 LEU A CA 1
ATOM 1531 C C . LEU A 1 191 ? -10.761 -12.046 23.111 1.00 87.88 191 LEU A C 1
ATOM 1533 O O . LEU A 1 191 ? -10.825 -13.113 22.499 1.00 87.88 191 LEU A O 1
ATOM 1537 N N . LYS A 1 192 ? -11.661 -11.713 24.040 1.00 87.19 192 LYS A N 1
ATOM 1538 C CA . LYS A 1 192 ? -12.748 -12.611 24.474 1.00 87.19 192 LYS A CA 1
ATOM 1539 C C . LYS A 1 192 ? -14.122 -12.112 24.060 1.00 87.19 192 LYS A C 1
ATOM 1541 O O . LYS A 1 192 ? -15.019 -12.918 23.819 1.00 87.19 192 LYS A O 1
ATOM 1546 N N . THR A 1 193 ? -14.297 -10.799 23.989 1.00 89.44 193 THR A N 1
ATOM 1547 C CA . THR A 1 193 ? -15.589 -10.159 23.752 1.00 89.44 193 THR A CA 1
ATOM 1548 C C . THR A 1 193 ? -15.611 -9.392 22.432 1.00 89.44 193 THR A C 1
ATOM 1550 O O . THR A 1 193 ? -14.578 -9.076 21.838 1.00 89.44 193 THR A O 1
ATOM 1553 N N . LYS A 1 194 ? -16.819 -9.059 21.960 1.00 89.75 194 LYS A N 1
ATOM 1554 C CA . LYS A 1 194 ? -16.985 -8.156 20.811 1.00 89.75 194 LYS A CA 1
ATOM 1555 C C . LYS A 1 194 ? -16.470 -6.746 21.117 1.00 89.75 194 LYS A C 1
ATOM 1557 O O . LYS A 1 194 ? -15.998 -6.080 20.200 1.00 89.75 194 LYS A O 1
ATOM 1562 N N . ALA A 1 195 ? -16.543 -6.317 22.378 1.00 89.31 195 ALA A N 1
ATOM 1563 C CA . ALA A 1 195 ? -16.010 -5.036 22.821 1.00 89.31 195 ALA A CA 1
ATOM 1564 C C . ALA A 1 195 ? -14.483 -4.991 22.686 1.00 89.31 195 ALA A C 1
ATOM 1566 O O . ALA A 1 195 ? -13.963 -4.003 22.180 1.00 89.31 195 ALA A O 1
ATOM 1567 N N . ASP A 1 196 ? -13.777 -6.076 23.020 1.00 89.25 196 ASP A N 1
ATOM 1568 C CA . ASP A 1 196 ? -12.312 -6.150 22.889 1.00 89.25 196 ASP A CA 1
ATOM 1569 C C . ASP A 1 196 ? -11.879 -5.971 21.423 1.00 89.25 196 ASP A C 1
ATOM 1571 O O . ASP A 1 196 ? -10.977 -5.190 21.120 1.00 89.25 196 ASP A O 1
ATOM 1575 N N . ILE A 1 197 ? -12.576 -6.635 20.488 1.00 90.94 197 ILE A N 1
ATOM 1576 C CA . ILE A 1 197 ? -12.331 -6.463 19.046 1.00 90.94 197 ILE A CA 1
ATOM 1577 C C . ILE A 1 197 ? -12.668 -5.039 18.603 1.00 90.94 197 ILE A C 1
ATOM 1579 O O . ILE A 1 197 ? -11.930 -4.457 17.813 1.00 90.94 197 ILE A O 1
ATOM 1583 N N . ALA A 1 198 ? -13.765 -4.461 19.096 1.00 92.00 198 ALA A N 1
ATOM 1584 C CA . ALA A 1 198 ? -14.142 -3.094 18.754 1.00 92.00 198 ALA A CA 1
ATOM 1585 C C . ALA A 1 198 ? -13.097 -2.072 19.234 1.00 92.00 198 ALA A C 1
ATOM 1587 O O . ALA A 1 198 ? -12.778 -1.147 18.492 1.00 92.00 198 ALA A O 1
ATOM 1588 N N . ARG A 1 199 ? -12.534 -2.252 20.437 1.00 91.38 199 ARG A N 1
ATOM 1589 C CA . ARG A 1 199 ? -11.455 -1.412 20.986 1.00 91.38 199 ARG A CA 1
ATOM 1590 C C . ARG A 1 199 ? -10.176 -1.539 20.164 1.00 91.38 199 ARG A C 1
ATOM 1592 O O . ARG A 1 199 ? -9.594 -0.519 19.803 1.00 91.38 199 ARG A O 1
ATOM 1599 N N . LEU A 1 200 ? -9.791 -2.766 19.808 1.0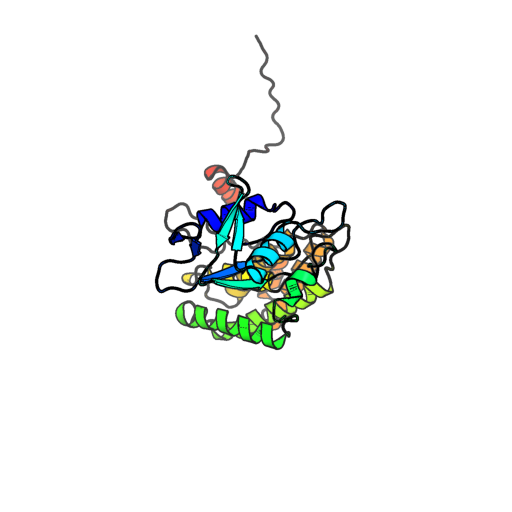0 92.25 200 LEU A N 1
ATOM 1600 C CA . LEU A 1 200 ? -8.658 -3.025 18.918 1.00 92.25 200 LEU A CA 1
ATOM 1601 C C . LEU A 1 200 ? -8.863 -2.357 17.551 1.00 92.25 200 LEU A C 1
ATOM 1603 O O . LEU A 1 200 ? -7.997 -1.630 17.079 1.00 92.25 200 LEU A O 1
ATOM 1607 N N . TRP A 1 201 ? -10.036 -2.540 16.943 1.00 94.44 201 TRP A N 1
ATOM 1608 C CA . TRP A 1 201 ? -10.377 -1.916 15.666 1.00 94.44 201 TRP A CA 1
ATOM 1609 C C . TRP A 1 201 ? -10.329 -0.386 15.746 1.00 94.44 201 TRP A C 1
ATOM 1611 O O . TRP A 1 201 ? -9.771 0.258 14.861 1.00 94.44 201 TRP A O 1
ATOM 1621 N N . LEU A 1 202 ? -10.873 0.211 16.812 1.00 93.38 202 LEU A N 1
ATOM 1622 C CA . LEU A 1 202 ? -10.835 1.661 17.020 1.00 93.38 202 LEU A CA 1
ATOM 1623 C C . LEU A 1 202 ? -9.401 2.181 17.093 1.00 93.38 202 LEU A C 1
ATOM 1625 O O . LEU A 1 202 ? -9.083 3.162 16.419 1.00 93.38 202 LEU A O 1
ATOM 1629 N N . HIS A 1 203 ? -8.546 1.507 17.864 1.00 92.31 203 HIS A N 1
ATOM 1630 C CA . HIS A 1 203 ? -7.133 1.847 17.965 1.00 92.31 203 HIS A CA 1
ATOM 1631 C C . HIS A 1 203 ? -6.446 1.789 16.596 1.00 92.31 203 HIS A C 1
ATOM 1633 O O . HIS A 1 203 ? -5.880 2.795 16.164 1.00 92.31 203 HIS A O 1
ATOM 1639 N N . GLU A 1 204 ? -6.562 0.672 15.870 1.00 93.69 204 GLU A N 1
ATOM 1640 C CA . GLU A 1 204 ? -5.894 0.509 14.572 1.00 93.69 204 GLU A CA 1
ATOM 1641 C C . GLU A 1 204 ? -6.372 1.516 13.531 1.00 93.69 204 GLU A C 1
ATOM 1643 O O . GLU A 1 204 ? -5.571 2.109 12.806 1.00 93.69 204 GLU A O 1
ATOM 1648 N N . MET A 1 205 ? -7.677 1.775 13.477 1.00 94.44 205 MET A N 1
ATOM 1649 C CA . MET A 1 205 ? -8.224 2.764 12.554 1.00 94.44 205 MET A CA 1
ATOM 1650 C C . MET A 1 205 ? -7.765 4.182 12.916 1.00 94.44 205 MET A C 1
ATOM 1652 O O . MET A 1 205 ? -7.447 4.974 12.026 1.00 94.44 205 MET A O 1
ATOM 1656 N N . GLN A 1 206 ? -7.670 4.518 14.205 1.00 92.25 206 GLN A N 1
ATOM 1657 C CA . GLN A 1 206 ? -7.164 5.821 14.635 1.00 92.25 206 GLN A CA 1
ATOM 1658 C C . GLN A 1 206 ? -5.668 5.979 14.335 1.00 92.25 206 GLN A C 1
ATOM 1660 O O . GLN A 1 206 ? -5.270 7.034 13.846 1.00 92.25 206 GLN A O 1
ATOM 1665 N N . ARG A 1 207 ? -4.843 4.946 14.544 1.00 92.06 207 ARG A N 1
ATOM 1666 C CA . ARG A 1 207 ? -3.419 4.975 14.167 1.00 92.06 207 ARG A CA 1
ATOM 1667 C C . ARG A 1 207 ? -3.246 5.095 12.651 1.00 92.06 207 ARG A C 1
ATOM 1669 O O . ARG A 1 207 ? -2.461 5.908 12.171 1.00 92.06 207 ARG A O 1
ATOM 1676 N N . GLN A 1 208 ? -4.024 4.342 11.874 1.00 93.69 208 GLN A N 1
ATOM 1677 C CA . GLN A 1 208 ? -3.877 4.320 10.420 1.00 93.69 208 GLN A CA 1
ATOM 1678 C C . GLN A 1 208 ? -4.341 5.623 9.753 1.00 93.69 208 GLN A C 1
ATOM 1680 O O . GLN A 1 208 ? -3.666 6.116 8.839 1.00 93.69 208 GLN A O 1
ATOM 1685 N N . PHE A 1 209 ? -5.486 6.169 10.176 1.00 92.88 209 PHE A N 1
ATOM 1686 C CA . PHE A 1 209 ? -6.112 7.341 9.555 1.00 92.88 209 PHE A CA 1
ATOM 1687 C C . PHE A 1 209 ? -5.903 8.627 10.358 1.00 92.88 209 PHE A C 1
ATOM 1689 O O . PHE A 1 209 ? -5.584 9.662 9.777 1.00 92.88 209 PHE A O 1
ATOM 1696 N N . GLY A 1 210 ? -6.062 8.567 11.679 1.00 90.88 210 GLY A N 1
ATOM 1697 C CA . GLY A 1 210 ? -6.028 9.723 12.577 1.00 90.88 210 GLY A CA 1
ATOM 1698 C C . GLY A 1 210 ? -4.645 10.351 12.741 1.00 90.88 210 GLY A C 1
ATOM 1699 O O . GLY A 1 210 ? -4.544 11.578 12.756 1.00 90.88 210 GLY A O 1
ATOM 1700 N N . ASP A 1 211 ? -3.574 9.553 12.783 1.00 90.12 211 ASP A N 1
ATOM 1701 C CA . ASP A 1 211 ? -2.210 10.075 12.988 1.00 90.12 211 ASP A CA 1
ATOM 1702 C C . ASP A 1 211 ? -1.702 10.932 11.823 1.00 90.12 211 ASP A C 1
ATOM 1704 O O . ASP A 1 211 ? -0.866 11.817 12.014 1.00 90.12 211 ASP A O 1
ATOM 1708 N N . ARG A 1 212 ? -2.253 10.739 10.618 1.00 91.12 212 ARG A N 1
ATOM 1709 C CA . ARG A 1 212 ? -1.978 11.610 9.465 1.00 91.12 212 ARG A CA 1
ATOM 1710 C C . ARG A 1 212 ? -2.645 12.975 9.585 1.00 91.12 212 ARG A C 1
ATOM 1712 O O . ARG A 1 212 ? -2.240 13.906 8.900 1.00 91.12 212 ARG A O 1
ATOM 1719 N N . LEU A 1 213 ? -3.688 13.110 10.399 1.00 92.06 213 LEU A N 1
ATOM 1720 C CA . LEU A 1 213 ? -4.464 14.340 10.472 1.00 92.06 213 LEU A CA 1
ATOM 1721 C C . LEU A 1 213 ? -3.713 15.384 11.289 1.00 92.06 213 LEU A C 1
ATOM 1723 O O . LEU A 1 213 ? -3.118 15.086 12.320 1.00 92.06 213 LEU A O 1
ATOM 1727 N N . VAL A 1 214 ? -3.786 16.631 10.848 1.00 91.19 214 VAL A N 1
ATOM 1728 C CA . VAL A 1 214 ? -3.119 17.781 11.482 1.00 91.19 214 VAL A CA 1
ATOM 1729 C C . VAL A 1 214 ? -4.135 18.646 12.219 1.00 91.19 214 VAL A C 1
ATOM 1731 O O . VAL A 1 214 ? -3.841 19.170 13.289 1.00 91.19 214 VAL A O 1
ATOM 1734 N N . SER A 1 215 ? -5.350 18.774 11.679 1.00 91.38 215 SER A N 1
ATOM 1735 C CA . SER A 1 215 ? -6.410 19.537 12.332 1.00 91.38 215 SER A CA 1
ATOM 1736 C C . SER A 1 215 ? -6.988 18.763 13.514 1.00 91.38 215 SER A C 1
ATOM 1738 O O . SER A 1 215 ? -7.389 17.606 13.383 1.00 91.38 215 SER A O 1
ATOM 1740 N N . ILE A 1 216 ? -7.103 19.438 14.657 1.00 91.25 216 ILE A N 1
ATOM 1741 C CA . ILE A 1 216 ? -7.788 18.910 15.843 1.00 91.25 216 ILE A CA 1
ATOM 1742 C C . ILE A 1 216 ? -9.261 18.622 15.527 1.00 91.25 216 ILE A C 1
ATOM 1744 O O . ILE A 1 216 ? -9.825 17.655 16.034 1.00 91.25 216 ILE A O 1
ATOM 1748 N N . GLU A 1 217 ? -9.887 19.439 14.679 1.00 92.69 217 GLU A N 1
ATOM 1749 C CA . GLU A 1 217 ? -11.279 19.249 14.266 1.00 92.69 217 GLU A CA 1
ATOM 1750 C C . GLU A 1 217 ? -11.445 17.958 13.462 1.00 92.69 217 GLU A C 1
ATOM 1752 O O . GLU A 1 217 ? -12.333 17.165 13.775 1.00 92.69 217 GLU A O 1
ATOM 1757 N N . ASP A 1 218 ? -10.544 17.709 12.506 1.00 93.25 218 ASP A N 1
ATOM 1758 C CA . ASP A 1 218 ? -10.562 16.508 11.662 1.00 93.25 218 ASP A CA 1
ATOM 1759 C C . ASP A 1 218 ? -10.290 15.248 12.497 1.00 93.25 218 ASP A C 1
ATOM 1761 O O . ASP A 1 218 ? -10.957 14.228 12.314 1.00 93.25 218 ASP A O 1
ATOM 1765 N N . ARG A 1 219 ? -9.361 15.323 13.464 1.00 91.88 219 ARG A N 1
ATOM 1766 C CA . ARG A 1 219 ? -9.092 14.235 14.422 1.00 91.88 219 ARG A CA 1
ATOM 1767 C C . ARG A 1 219 ? -10.332 13.900 15.244 1.00 91.88 219 ARG A C 1
ATOM 1769 O O . ARG A 1 219 ? -10.811 12.771 15.198 1.00 91.88 219 ARG A O 1
ATOM 1776 N N . LYS A 1 220 ? -10.919 14.906 15.898 1.00 91.88 220 LYS A N 1
ATOM 1777 C CA . LYS A 1 220 ? -12.133 14.746 16.712 1.00 91.88 220 LYS A CA 1
ATOM 1778 C C . LYS A 1 220 ? -13.329 14.263 15.891 1.00 91.88 220 LYS A C 1
ATOM 1780 O O . LYS A 1 220 ? -14.174 13.523 16.394 1.00 91.88 220 LYS A O 1
ATOM 1785 N N . TRP A 1 221 ? -13.457 14.718 14.645 1.00 94.12 221 TRP A N 1
ATOM 1786 C CA . TRP A 1 221 ? -14.487 14.232 13.731 1.00 94.12 221 TRP A CA 1
ATOM 1787 C C . TRP A 1 221 ? -14.276 12.753 13.407 1.00 94.12 221 TRP A C 1
ATOM 1789 O O . TRP A 1 221 ? -15.223 11.975 13.529 1.00 94.12 221 TRP A O 1
ATOM 1799 N N . THR A 1 222 ? -13.044 12.365 13.071 1.00 93.31 222 THR A N 1
ATOM 1800 C CA . THR A 1 222 ? -12.682 10.984 12.723 1.00 93.31 222 THR A CA 1
ATOM 1801 C C . THR A 1 222 ? -12.937 10.043 13.895 1.00 93.31 222 THR A C 1
ATOM 1803 O O . THR A 1 222 ? -13.616 9.038 13.720 1.00 93.31 222 THR A O 1
ATOM 1806 N N . GLU A 1 223 ? -12.503 10.402 15.104 1.00 91.50 223 GLU A N 1
ATOM 1807 C CA . GLU A 1 223 ? -12.736 9.627 16.332 1.00 91.50 223 GLU A CA 1
ATOM 1808 C C . GLU A 1 223 ? -14.229 9.372 16.575 1.00 91.50 223 GLU A C 1
ATOM 1810 O O . GLU A 1 223 ? -14.666 8.226 16.701 1.00 91.50 223 GLU A O 1
ATOM 1815 N N . ARG A 1 224 ? -15.051 10.432 16.554 1.00 91.88 224 ARG A N 1
ATOM 1816 C CA . ARG A 1 224 ? -16.507 10.299 16.728 1.00 91.88 224 ARG A CA 1
ATOM 1817 C C . ARG A 1 224 ? -17.151 9.468 15.622 1.00 91.88 224 ARG A C 1
ATOM 1819 O O . ARG A 1 224 ? -18.095 8.723 15.881 1.00 91.88 224 ARG A O 1
ATOM 1826 N N . MET A 1 225 ? -16.679 9.622 14.387 1.00 93.88 225 MET A N 1
ATOM 1827 C CA . MET A 1 225 ? -17.192 8.888 13.235 1.00 93.88 225 MET A CA 1
ATOM 1828 C C . MET A 1 225 ? -16.882 7.392 13.359 1.00 93.88 225 MET A C 1
ATOM 1830 O O . MET A 1 225 ? -17.797 6.585 13.199 1.00 93.88 225 MET A O 1
ATOM 1834 N N . LEU A 1 226 ? -15.650 7.028 13.730 1.00 93.56 226 LEU A N 1
ATOM 1835 C CA . LEU A 1 226 ? -15.231 5.641 13.937 1.00 93.56 226 LEU A CA 1
ATOM 1836 C C . LEU A 1 226 ? -16.042 4.968 15.051 1.00 93.56 226 LEU A C 1
ATOM 1838 O O . LEU A 1 226 ? -16.621 3.906 14.818 1.00 93.56 226 LEU A O 1
ATOM 1842 N N . VAL A 1 227 ? -16.177 5.612 16.219 1.00 92.00 227 VAL A N 1
ATOM 1843 C CA . VAL A 1 227 ? -16.980 5.082 17.340 1.00 92.00 227 VAL A CA 1
ATOM 1844 C C . VAL A 1 227 ? -18.439 4.890 16.933 1.00 92.00 227 VAL A C 1
ATOM 1846 O O . VAL A 1 227 ? -19.035 3.844 17.201 1.00 92.00 227 VAL A O 1
ATOM 1849 N N . LYS A 1 228 ? -19.023 5.855 16.215 1.00 91.31 228 LYS A N 1
ATOM 1850 C CA . LYS A 1 228 ? -20.390 5.735 15.695 1.00 91.31 228 LYS A CA 1
ATOM 1851 C C . LYS A 1 228 ? -20.534 4.572 14.706 1.00 91.31 228 LYS A C 1
ATOM 1853 O O . LYS A 1 228 ? -21.553 3.885 14.729 1.00 91.31 228 LYS A O 1
ATOM 1858 N N . GLN A 1 229 ? -19.546 4.355 13.841 1.00 92.88 229 GLN A N 1
ATOM 1859 C CA . GLN A 1 229 ? -19.600 3.320 12.811 1.00 92.88 229 GLN A CA 1
ATOM 1860 C C . GLN A 1 229 ? -19.523 1.911 13.418 1.00 92.88 229 GLN A C 1
ATOM 1862 O O . GLN A 1 229 ? -20.356 1.057 13.105 1.00 92.88 229 GLN A O 1
ATOM 1867 N N . ILE A 1 230 ? -18.577 1.672 14.328 1.00 92.06 230 ILE A N 1
ATOM 1868 C CA . ILE A 1 230 ? -18.398 0.353 14.949 1.00 92.06 230 ILE A CA 1
ATOM 1869 C C . ILE A 1 230 ? -19.524 0.013 15.931 1.00 92.06 230 ILE A C 1
ATOM 1871 O O . ILE A 1 230 ? -20.024 -1.111 15.928 1.00 92.06 230 ILE A O 1
ATOM 1875 N N . SER A 1 231 ? -19.997 0.993 16.711 1.00 90.75 231 SER A N 1
ATOM 1876 C CA . SER A 1 231 ? -21.105 0.795 17.659 1.00 90.75 231 SER A CA 1
ATOM 1877 C C . SER A 1 231 ? -22.415 0.454 16.950 1.00 90.75 231 SER A C 1
ATOM 1879 O O . SER A 1 231 ? -23.163 -0.403 17.424 1.00 90.75 231 SER A O 1
ATOM 1881 N N . ALA A 1 232 ? -22.682 1.072 15.794 1.00 89.56 232 ALA A N 1
ATOM 1882 C CA . ALA A 1 232 ? -23.840 0.748 14.967 1.00 89.56 232 ALA A CA 1
ATOM 1883 C C . ALA A 1 232 ? -23.764 -0.677 14.401 1.00 89.56 232 ALA A C 1
ATOM 1885 O O . ALA A 1 232 ? -24.775 -1.378 14.380 1.00 89.56 232 ALA A O 1
ATOM 1886 N N . THR A 1 233 ? -22.571 -1.104 13.985 1.00 89.56 233 THR A N 1
ATOM 1887 C CA . THR A 1 233 ? -22.368 -2.384 13.296 1.00 89.56 233 THR A CA 1
ATOM 1888 C C . THR A 1 233 ? -22.389 -3.563 14.274 1.00 89.56 233 THR A C 1
ATOM 1890 O O . THR A 1 233 ? -23.149 -4.509 14.088 1.00 89.56 233 THR A O 1
ATOM 1893 N N . LEU A 1 234 ? -21.661 -3.467 15.392 1.00 87.06 234 LEU A N 1
ATOM 1894 C CA . LEU A 1 234 ? -21.612 -4.518 16.419 1.00 87.06 234 LEU A CA 1
ATOM 1895 C C . LEU A 1 234 ? -22.743 -4.438 17.459 1.00 87.06 234 LEU A C 1
ATOM 1897 O O . LEU A 1 234 ? -22.834 -5.308 18.325 1.00 87.06 234 LEU A O 1
ATOM 1901 N N . LYS A 1 235 ? -23.620 -3.426 17.368 1.00 86.31 235 LYS A N 1
ATOM 1902 C CA . LYS A 1 235 ? -24.724 -3.149 18.309 1.00 86.31 235 LYS A CA 1
ATOM 1903 C C . LYS A 1 235 ? -24.250 -2.900 19.753 1.00 86.31 235 LYS A C 1
ATOM 1905 O O . LYS A 1 235 ? -24.910 -3.313 20.700 1.00 86.31 235 LYS A O 1
ATOM 1910 N N . LEU A 1 236 ? -23.137 -2.179 19.912 1.00 81.25 236 LEU A N 1
ATOM 1911 C CA . LEU A 1 236 ? -22.471 -1.883 21.194 1.00 81.25 236 LEU A CA 1
ATOM 1912 C C . LEU A 1 236 ? -22.662 -0.414 21.618 1.00 81.25 236 LEU A C 1
ATOM 1914 O O . LEU A 1 236 ? -21.692 0.303 21.849 1.00 81.25 236 LEU A O 1
ATOM 1918 N N . LYS A 1 237 ? -23.908 0.078 21.636 1.00 67.31 237 LYS A N 1
ATOM 1919 C CA . LYS A 1 237 ? -24.192 1.523 21.777 1.00 67.31 237 LYS A CA 1
ATOM 1920 C C . LYS A 1 237 ? -23.656 2.151 23.070 1.00 67.31 237 LYS A C 1
ATOM 1922 O O . LYS A 1 237 ? -23.208 3.292 23.010 1.00 67.31 237 LYS A O 1
ATOM 1927 N N . ASP A 1 238 ? -23.665 1.414 24.179 1.00 68.88 238 ASP A N 1
ATOM 1928 C CA . ASP A 1 238 ? -23.343 1.969 25.501 1.00 68.88 238 ASP A CA 1
ATOM 1929 C C . ASP A 1 238 ? -21.919 1.621 25.974 1.00 68.88 238 ASP A C 1
ATOM 1931 O O . ASP A 1 238 ? -21.311 2.390 26.708 1.00 68.88 238 ASP A O 1
ATOM 1935 N N . GLU A 1 239 ? -21.333 0.516 25.499 1.00 70.81 239 GLU A N 1
ATOM 1936 C CA . GLU A 1 239 ? -20.019 0.025 25.961 1.00 70.81 239 GLU A CA 1
ATOM 1937 C C . GLU A 1 239 ? -18.822 0.810 25.395 1.00 70.81 239 GLU A C 1
ATOM 1939 O O . GLU A 1 239 ? -17.719 0.749 25.931 1.00 70.81 239 GLU A O 1
ATOM 1944 N N . LEU A 1 240 ? -19.021 1.545 24.297 1.00 72.12 240 LEU A N 1
ATOM 1945 C CA . LEU A 1 240 ? -17.949 2.249 23.581 1.00 72.12 240 LEU A CA 1
ATOM 1946 C C . LEU A 1 240 ? -18.009 3.774 23.740 1.00 72.12 240 LEU A C 1
ATOM 1948 O O . LEU A 1 240 ? -17.189 4.480 23.154 1.00 72.12 240 LEU A O 1
ATOM 1952 N N . ALA A 1 241 ? -18.954 4.302 24.522 1.00 65.69 241 ALA A N 1
ATOM 1953 C CA . ALA A 1 241 ? -19.094 5.744 24.726 1.00 65.69 241 ALA A CA 1
ATOM 1954 C C . ALA A 1 241 ? -17.849 6.352 25.400 1.00 65.69 241 ALA A C 1
ATOM 1956 O O . ALA A 1 241 ? -17.372 7.410 24.984 1.00 65.69 241 ALA A O 1
ATOM 1957 N N . ASP A 1 242 ? -17.258 5.629 26.353 1.00 67.31 242 ASP A N 1
ATOM 1958 C CA . ASP A 1 242 ? -16.060 6.060 27.084 1.00 67.31 242 ASP A CA 1
ATOM 1959 C C . ASP A 1 242 ? -14.788 6.034 26.221 1.00 67.31 242 ASP A C 1
ATOM 1961 O O . ASP A 1 242 ? -13.792 6.687 26.540 1.00 67.31 242 ASP A O 1
ATOM 1965 N N . CYS A 1 243 ? -14.811 5.319 25.093 1.00 69.44 243 CYS A N 1
ATOM 1966 C CA . CYS A 1 243 ? -13.671 5.179 24.180 1.00 69.44 243 CYS A CA 1
ATOM 1967 C C . CYS A 1 243 ? -13.339 6.476 23.426 1.00 69.44 243 CYS A C 1
ATOM 1969 O O . CYS A 1 243 ? -12.235 6.621 22.920 1.00 69.44 243 CYS A O 1
ATOM 1971 N N . VAL A 1 244 ? -14.275 7.430 23.349 1.00 63.38 244 VAL A N 1
ATOM 1972 C CA . VAL A 1 244 ? -14.022 8.761 22.758 1.00 63.38 244 VAL A CA 1
ATOM 1973 C C . VAL A 1 244 ? -13.148 9.624 23.680 1.00 63.38 244 VAL A C 1
ATOM 1975 O O . VAL A 1 244 ? -12.472 10.537 23.213 1.00 63.38 244 VAL A O 1
ATOM 1978 N N . CYS A 1 245 ? -13.170 9.347 24.987 1.00 52.38 245 CYS A N 1
ATOM 1979 C CA . CYS A 1 245 ? -12.505 10.147 26.017 1.00 52.38 245 CYS A CA 1
ATOM 1980 C C . CYS A 1 245 ? -11.292 9.440 26.638 1.00 52.38 245 CYS A C 1
ATOM 1982 O O . CYS A 1 245 ? -10.427 10.106 27.202 1.00 52.38 245 CYS A O 1
ATOM 1984 N N . SER A 1 246 ? -11.232 8.110 26.554 1.00 62.44 246 SER A N 1
ATOM 1985 C CA . SER A 1 246 ? -10.119 7.300 27.048 1.00 62.44 246 SER A CA 1
ATOM 1986 C C . SER A 1 246 ? -9.119 7.022 25.928 1.00 62.44 246 SER A C 1
ATOM 1988 O O . SER A 1 246 ? -9.493 6.674 24.810 1.00 62.44 246 SER A O 1
ATOM 1990 N N . GLN A 1 247 ? -7.829 7.167 26.225 1.00 72.62 247 GLN A N 1
ATOM 1991 C CA . GLN A 1 247 ? -6.771 6.819 25.285 1.00 72.62 247 GLN A CA 1
ATOM 1992 C C . GLN A 1 247 ? -6.625 5.292 25.232 1.00 72.62 247 GLN A C 1
ATOM 1994 O O . GLN A 1 247 ? -5.946 4.692 26.061 1.00 72.62 247 GLN A O 1
ATOM 1999 N N . ILE A 1 248 ? -7.292 4.650 24.271 1.00 83.12 248 ILE A N 1
ATOM 2000 C CA . ILE A 1 248 ? -7.079 3.228 23.974 1.00 83.12 248 ILE A CA 1
ATOM 2001 C C . ILE A 1 248 ? -5.684 3.079 23.369 1.00 83.12 248 ILE A C 1
ATOM 2003 O O . ILE A 1 248 ? -5.355 3.787 22.419 1.00 83.12 248 ILE A O 1
ATOM 2007 N N . MET A 1 249 ? -4.883 2.152 23.892 1.00 85.62 249 MET A N 1
ATOM 2008 C CA . MET A 1 249 ? -3.536 1.874 23.398 1.00 85.62 249 MET A CA 1
ATOM 2009 C C . MET A 1 249 ? -3.326 0.370 23.264 1.00 85.62 249 MET A C 1
ATOM 2011 O O . MET A 1 249 ? -3.507 -0.377 24.226 1.00 85.62 249 MET A O 1
ATOM 2015 N N . PHE A 1 250 ? -2.894 -0.066 22.083 1.00 88.06 250 PHE A N 1
ATOM 2016 C CA . PHE A 1 250 ? -2.408 -1.424 21.859 1.00 88.06 250 PHE A CA 1
ATOM 2017 C C . PHE A 1 250 ? -0.933 -1.391 21.468 1.00 88.06 250 PHE A C 1
ATOM 2019 O O . PHE A 1 250 ? -0.476 -0.522 20.723 1.00 88.06 250 PHE A O 1
ATOM 2026 N N . GLY A 1 251 ? -0.170 -2.344 21.990 1.00 86.19 251 GLY A N 1
ATOM 2027 C CA . GLY A 1 251 ? 1.259 -2.425 21.734 1.00 86.19 251 GLY A CA 1
ATOM 2028 C C . GLY A 1 251 ? 1.907 -3.633 22.388 1.00 86.19 251 GLY A C 1
ATOM 2029 O O . GLY A 1 251 ? 1.288 -4.367 23.158 1.00 86.19 251 GLY A O 1
ATOM 2030 N N . ASP A 1 252 ? 3.179 -3.833 22.072 1.00 83.81 252 ASP A N 1
ATOM 2031 C CA . ASP A 1 252 ? 4.023 -4.889 22.630 1.00 83.81 252 ASP A CA 1
ATOM 2032 C C . ASP A 1 252 ? 5.081 -4.347 23.613 1.00 83.81 252 ASP A C 1
ATOM 2034 O O . ASP A 1 252 ? 5.723 -5.109 24.337 1.00 83.81 252 ASP A O 1
ATOM 2038 N N . PHE A 1 253 ? 5.243 -3.022 23.673 1.00 77.25 253 PHE A N 1
ATOM 2039 C CA . PHE A 1 253 ? 6.284 -2.348 24.446 1.00 77.25 253 PHE A CA 1
ATOM 2040 C C . PHE A 1 253 ? 6.031 -2.351 25.959 1.00 77.25 253 PHE A C 1
ATOM 2042 O O . PHE A 1 253 ? 6.972 -2.168 26.723 1.00 77.25 253 PHE A O 1
ATOM 2049 N N . ALA A 1 254 ? 4.805 -2.600 26.424 1.00 72.19 254 ALA A N 1
ATOM 2050 C CA . ALA A 1 254 ? 4.524 -2.698 27.859 1.00 72.19 254 ALA A CA 1
ATOM 2051 C C . ALA A 1 254 ? 5.133 -3.958 28.511 1.00 72.19 254 ALA A C 1
ATOM 2053 O O . ALA A 1 254 ? 5.370 -3.981 29.718 1.00 72.19 254 ALA A O 1
ATOM 2054 N N . GLN A 1 255 ? 5.404 -5.012 27.733 1.00 68.56 255 GLN A N 1
ATOM 2055 C CA . GLN A 1 255 ? 5.948 -6.268 28.250 1.00 68.56 255 GLN A CA 1
ATOM 2056 C C . GLN A 1 255 ? 7.482 -6.276 28.180 1.00 68.56 255 GLN A C 1
ATOM 2058 O O . GLN A 1 255 ? 8.074 -6.199 27.104 1.00 68.56 255 GLN A O 1
ATOM 2063 N N . MET A 1 256 ? 8.147 -6.418 29.333 1.00 58.06 256 MET A N 1
ATOM 2064 C CA . MET A 1 256 ? 9.594 -6.656 29.391 1.00 58.06 256 MET A CA 1
ATOM 2065 C C . MET A 1 256 ? 9.884 -8.156 29.271 1.00 58.06 256 MET A C 1
ATOM 2067 O O . MET A 1 256 ? 9.570 -8.926 30.175 1.00 58.06 256 MET A O 1
ATOM 2071 N N . GLY A 1 257 ? 10.486 -8.581 28.158 1.00 61.28 257 GLY A N 1
ATOM 2072 C CA . GLY A 1 257 ? 10.872 -9.976 27.931 1.00 61.28 257 GLY A CA 1
ATOM 2073 C C . GLY A 1 257 ? 10.975 -10.348 26.449 1.00 61.28 257 GLY A C 1
ATOM 2074 O O . GLY A 1 257 ? 10.750 -9.521 25.569 1.00 61.28 257 GLY A O 1
ATOM 2075 N N . SER A 1 258 ? 11.332 -11.604 26.167 1.00 56.94 258 SER A N 1
ATOM 2076 C CA . SER A 1 258 ? 11.465 -12.139 24.802 1.00 56.94 258 SER A CA 1
ATOM 2077 C C . SER A 1 258 ? 10.128 -12.512 24.146 1.00 56.94 258 SER A C 1
ATOM 2079 O O . SER A 1 258 ? 10.056 -12.578 22.921 1.00 56.94 258 SER A O 1
ATOM 2081 N N . SER A 1 259 ? 9.062 -12.724 24.925 1.00 64.44 259 SER A N 1
ATOM 2082 C CA . SER A 1 259 ? 7.713 -13.009 24.421 1.00 64.44 259 SER A CA 1
ATOM 2083 C C . SER A 1 259 ? 6.887 -11.725 24.330 1.00 64.44 259 SER A C 1
ATOM 2085 O O . SER A 1 259 ? 6.021 -11.466 25.164 1.00 64.44 259 SER A O 1
ATOM 2087 N N . LYS A 1 260 ? 7.189 -10.894 23.335 1.00 72.81 260 LYS A N 1
ATOM 2088 C CA . LYS A 1 260 ? 6.403 -9.697 23.030 1.00 72.81 260 LYS A CA 1
ATOM 2089 C C . LYS A 1 260 ? 5.057 -10.106 22.427 1.00 72.81 260 LYS A C 1
ATOM 2091 O O . LYS A 1 260 ? 5.031 -10.780 21.401 1.00 72.81 260 LYS A O 1
ATOM 2096 N N . SER A 1 261 ? 3.955 -9.726 23.072 1.00 81.56 261 SER A N 1
ATOM 2097 C CA . SER A 1 261 ? 2.595 -9.951 22.565 1.00 81.56 261 SER A CA 1
ATOM 2098 C C . SER A 1 261 ? 1.898 -8.614 22.328 1.00 81.56 261 SER A C 1
ATOM 2100 O O . SER A 1 261 ? 1.896 -7.755 23.209 1.00 81.56 261 SER A O 1
ATOM 2102 N N . TYR A 1 262 ? 1.316 -8.434 21.141 1.00 87.31 262 TYR A N 1
ATOM 2103 C CA . TYR A 1 262 ? 0.561 -7.228 20.814 1.00 87.31 262 TYR A CA 1
ATOM 2104 C C . TYR A 1 262 ? -0.794 -7.271 21.519 1.00 87.31 262 TYR A C 1
ATOM 2106 O O . TYR A 1 262 ? -1.636 -8.114 21.207 1.00 87.31 262 TYR A O 1
ATOM 2114 N N . SER A 1 263 ? -0.999 -6.414 22.516 1.00 87.56 263 SER A N 1
ATOM 2115 C CA . SER A 1 263 ? -2.211 -6.445 23.337 1.00 87.56 263 SER A CA 1
ATOM 2116 C C . SER A 1 263 ? -2.566 -5.083 23.908 1.00 87.56 263 SER A C 1
ATOM 2118 O O . SER A 1 263 ? -1.769 -4.150 23.833 1.00 87.56 263 SER A O 1
ATOM 2120 N N . GLU A 1 264 ? -3.768 -4.979 24.470 1.00 86.69 264 GLU A N 1
ATOM 2121 C CA . GLU A 1 264 ? -4.222 -3.754 25.117 1.00 86.69 264 GLU A CA 1
ATOM 2122 C C . GLU A 1 264 ? -3.351 -3.424 26.335 1.00 86.69 264 GLU A C 1
ATOM 2124 O O . GLU A 1 264 ? -3.082 -4.280 27.184 1.00 86.69 264 GLU A O 1
ATOM 2129 N N . ILE A 1 265 ? -2.908 -2.171 26.411 1.00 84.50 265 ILE A N 1
ATOM 2130 C CA . ILE A 1 265 ? -2.091 -1.649 27.502 1.00 84.50 265 ILE A CA 1
ATOM 2131 C C . ILE A 1 265 ? -3.024 -0.931 28.474 1.00 84.50 265 ILE A C 1
ATOM 2133 O O . ILE A 1 265 ? -3.512 0.157 28.191 1.00 84.50 265 ILE A O 1
ATOM 2137 N N . LEU A 1 266 ? -3.255 -1.547 29.633 1.00 78.06 266 LEU A N 1
ATOM 2138 C CA . LEU A 1 266 ? -4.113 -1.014 30.701 1.00 78.06 266 LEU A CA 1
ATOM 2139 C C . LEU A 1 266 ? -3.333 -0.194 31.749 1.00 78.06 266 LEU A C 1
ATOM 2141 O O . LEU A 1 266 ? -3.806 -0.022 32.869 1.00 78.06 266 LEU A O 1
ATOM 2145 N N . ALA A 1 267 ? -2.126 0.260 31.409 1.00 69.81 267 ALA A N 1
ATOM 2146 C CA . ALA A 1 267 ? -1.246 0.978 32.326 1.00 69.81 267 ALA A CA 1
ATOM 2147 C C . ALA A 1 267 ? -1.716 2.423 32.551 1.00 69.81 267 ALA A C 1
ATOM 2149 O O . ALA A 1 267 ? -2.212 3.072 31.625 1.00 69.81 267 ALA A O 1
ATOM 2150 N N . SER A 1 268 ? -1.518 2.942 33.764 1.00 71.00 268 SER A N 1
ATOM 2151 C CA . SER A 1 268 ? -1.706 4.373 34.037 1.00 71.00 268 SER A CA 1
ATOM 2152 C C . SER A 1 268 ? -0.641 5.216 33.315 1.00 71.00 268 SER A C 1
ATOM 2154 O O . SER A 1 268 ? 0.404 4.703 32.907 1.00 71.00 268 SER A O 1
ATOM 2156 N N . GLU A 1 269 ? -0.866 6.525 33.154 1.00 70.69 269 GLU A N 1
ATOM 2157 C CA . GLU A 1 269 ? 0.135 7.422 32.544 1.00 70.69 269 GLU A CA 1
ATOM 2158 C C . GLU A 1 269 ? 1.484 7.388 33.284 1.00 70.69 269 GLU A C 1
ATOM 2160 O O . GLU A 1 269 ? 2.543 7.459 32.661 1.00 70.69 269 GLU A O 1
ATOM 2165 N N . GLU A 1 270 ? 1.455 7.231 34.608 1.00 71.50 270 GLU A N 1
ATOM 2166 C CA . GLU A 1 270 ? 2.645 7.136 35.458 1.00 71.50 270 GLU A CA 1
ATOM 2167 C C . GLU A 1 270 ? 3.428 5.845 35.178 1.00 71.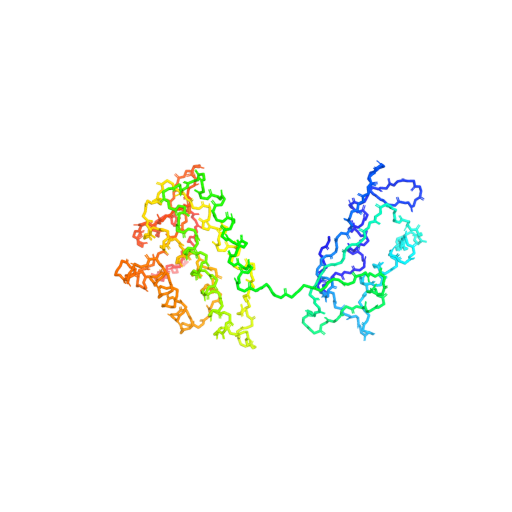50 270 GLU A C 1
ATOM 2169 O O . GLU A 1 270 ? 4.632 5.889 34.916 1.00 71.50 270 GLU A O 1
ATOM 2174 N N . GLU A 1 271 ? 2.735 4.705 35.135 1.00 73.75 271 GLU A N 1
ATOM 2175 C CA . GLU A 1 271 ? 3.327 3.404 34.805 1.00 73.75 271 GLU A CA 1
ATOM 2176 C C . GLU A 1 271 ? 3.889 3.387 33.377 1.00 73.75 271 GLU A C 1
ATOM 2178 O O . GLU A 1 271 ? 4.976 2.860 33.125 1.00 73.75 271 GLU A O 1
ATOM 2183 N N . MET A 1 272 ? 3.183 4.009 32.434 1.00 73.94 272 MET A N 1
ATOM 2184 C CA . MET A 1 272 ? 3.626 4.140 31.050 1.00 73.94 272 MET A CA 1
ATOM 2185 C C . MET A 1 272 ? 4.896 4.994 30.943 1.00 73.94 272 MET A C 1
ATOM 2187 O O . MET A 1 272 ? 5.840 4.598 30.255 1.00 73.94 272 MET A O 1
ATOM 2191 N N . ASN A 1 273 ? 4.974 6.117 31.662 1.00 73.62 273 ASN A N 1
ATOM 2192 C CA . ASN A 1 273 ? 6.172 6.957 31.704 1.00 73.62 273 ASN A CA 1
ATOM 2193 C C . ASN A 1 273 ? 7.376 6.216 32.302 1.00 73.62 273 ASN A C 1
ATOM 2195 O O . ASN A 1 273 ? 8.491 6.343 31.787 1.00 73.62 273 ASN A O 1
ATOM 2199 N N . GLU A 1 274 ? 7.175 5.390 33.332 1.00 76.88 274 GLU A N 1
ATOM 2200 C CA . GLU A 1 274 ? 8.243 4.540 33.866 1.00 76.88 274 GLU A CA 1
ATOM 2201 C C . GLU A 1 274 ? 8.740 3.517 32.838 1.00 76.88 274 GLU A C 1
ATOM 2203 O O . GLU A 1 274 ? 9.951 3.359 32.656 1.00 76.88 274 GLU A O 1
ATOM 2208 N N . VAL A 1 275 ? 7.828 2.830 32.144 1.00 73.94 275 VAL A N 1
ATOM 2209 C CA . VAL A 1 275 ? 8.179 1.832 31.123 1.00 73.94 275 VAL A CA 1
ATOM 2210 C C . VAL A 1 275 ? 8.953 2.476 29.974 1.00 73.94 275 VAL A C 1
ATOM 2212 O O . VAL A 1 275 ? 10.000 1.963 29.572 1.00 73.94 275 VAL A O 1
ATOM 2215 N N . LEU A 1 276 ? 8.489 3.624 29.480 1.00 73.94 276 LEU A N 1
ATOM 2216 C CA . LEU A 1 276 ? 9.132 4.347 28.384 1.00 73.94 276 LEU A CA 1
ATOM 2217 C C . LEU A 1 276 ? 10.508 4.905 28.785 1.00 73.94 276 LEU A C 1
ATOM 2219 O O . LEU A 1 276 ? 11.447 4.857 27.985 1.00 73.94 276 LEU A O 1
ATOM 2223 N N . THR A 1 277 ? 10.660 5.362 30.033 1.00 76.44 277 THR A N 1
ATOM 2224 C CA . THR A 1 277 ? 11.956 5.794 30.586 1.00 76.44 277 THR A CA 1
ATOM 2225 C C . THR A 1 277 ? 12.928 4.617 30.677 1.00 76.44 277 THR A C 1
ATOM 2227 O O . THR A 1 277 ? 14.081 4.729 30.265 1.00 76.44 277 THR A O 1
ATOM 2230 N N . ARG A 1 278 ? 12.466 3.448 31.141 1.00 70.69 278 ARG A N 1
ATOM 2231 C CA . ARG A 1 278 ? 13.290 2.229 31.232 1.00 70.69 278 ARG A CA 1
ATOM 2232 C C . ARG A 1 278 ? 13.690 1.662 29.866 1.00 70.69 278 ARG A C 1
ATOM 2234 O O . ARG A 1 278 ? 14.733 1.023 29.772 1.00 70.69 278 ARG A O 1
ATOM 2241 N N . GLN A 1 279 ? 12.902 1.901 28.817 1.00 66.06 279 GLN A N 1
ATOM 2242 C CA . GLN A 1 279 ? 13.228 1.503 27.440 1.00 66.06 279 GLN A CA 1
ATOM 2243 C C . GLN A 1 279 ? 14.076 2.531 26.675 1.00 66.06 279 GLN A C 1
ATOM 2245 O O . GLN A 1 279 ? 14.432 2.282 25.525 1.00 66.06 279 GLN A O 1
ATOM 2250 N N . GLY A 1 280 ? 14.413 3.672 27.288 1.00 62.12 280 GLY A N 1
ATOM 2251 C CA . GLY A 1 280 ? 15.186 4.735 26.638 1.00 62.12 280 GLY A CA 1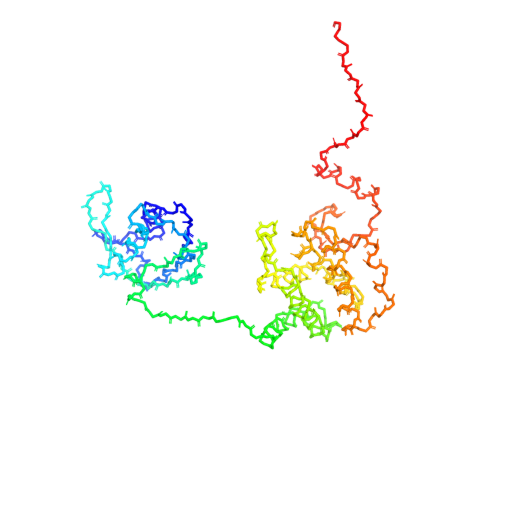
ATOM 2252 C C . GLY A 1 280 ? 14.431 5.451 25.511 1.00 62.12 280 GLY A C 1
ATOM 2253 O O . GLY A 1 280 ? 15.057 6.084 24.665 1.00 62.12 280 GLY A O 1
ATOM 2254 N N . LEU A 1 281 ? 13.097 5.341 25.483 1.00 59.25 281 LEU A N 1
ATOM 2255 C CA . LEU A 1 281 ? 12.229 5.952 24.469 1.00 59.25 281 LEU A CA 1
ATOM 2256 C C . LEU A 1 281 ? 11.788 7.377 24.842 1.00 59.25 281 LEU A C 1
ATOM 2258 O O . LEU A 1 281 ? 11.279 8.101 23.990 1.00 59.25 281 LEU A O 1
ATOM 2262 N N . ILE A 1 282 ? 12.024 7.804 26.086 1.00 47.66 282 ILE A N 1
ATOM 2263 C CA . ILE A 1 282 ? 11.895 9.201 26.510 1.00 47.66 282 ILE A CA 1
ATOM 2264 C C . ILE A 1 282 ? 13.287 9.842 26.509 1.00 47.66 282 ILE A C 1
ATOM 2266 O O . ILE A 1 282 ? 14.125 9.540 27.357 1.00 47.66 282 ILE A O 1
ATOM 2270 N N . ILE A 1 283 ? 13.521 10.777 25.583 1.00 45.94 283 ILE A N 1
ATOM 2271 C CA . ILE A 1 283 ? 14.505 11.844 25.801 1.00 45.94 283 ILE A CA 1
ATOM 2272 C C . ILE A 1 283 ? 13.832 12.803 26.778 1.00 45.94 283 ILE A C 1
ATOM 2274 O O . ILE A 1 283 ? 12.843 13.442 26.426 1.00 45.94 283 ILE A O 1
ATOM 2278 N N . CYS A 1 284 ? 14.324 12.856 28.014 1.00 37.31 284 CYS A N 1
ATOM 2279 C CA . CYS A 1 284 ? 13.804 13.723 29.064 1.00 37.31 284 CYS A CA 1
ATOM 2280 C C . CYS A 1 284 ? 13.682 15.179 28.577 1.00 37.31 284 CYS A C 1
ATOM 2282 O O . CYS A 1 284 ? 14.662 15.919 28.578 1.00 37.31 284 CYS A O 1
ATOM 2284 N N . TYR A 1 285 ? 12.475 15.618 28.225 1.00 33.22 285 TYR A N 1
ATOM 2285 C CA . TYR A 1 285 ? 12.094 17.023 28.320 1.00 33.22 285 TYR A CA 1
ATOM 2286 C C . TYR A 1 285 ? 11.481 17.221 29.706 1.00 33.22 285 TYR A C 1
ATOM 2288 O O . TYR A 1 285 ? 10.269 17.173 29.884 1.00 33.22 285 TYR A O 1
ATOM 2296 N N . LEU A 1 286 ? 12.341 17.401 30.710 1.00 29.53 286 LEU A N 1
ATOM 2297 C CA . LEU A 1 286 ? 11.933 17.986 31.985 1.00 29.53 286 LEU A CA 1
ATOM 2298 C C . LEU A 1 286 ? 11.902 19.512 31.805 1.00 29.53 286 LEU A C 1
ATOM 2300 O O . LEU A 1 286 ? 12.958 20.106 31.564 1.00 29.53 286 LEU A O 1
ATOM 2304 N N . PRO A 1 287 ? 10.743 20.184 31.911 1.00 32.75 287 PRO A N 1
ATOM 2305 C CA . PRO A 1 287 ? 10.717 21.627 32.027 1.00 32.75 287 PRO A CA 1
ATOM 2306 C C . PRO A 1 287 ? 11.124 22.000 33.457 1.00 32.75 287 PRO A C 1
ATOM 2308 O O . PRO A 1 287 ? 10.399 21.737 34.410 1.00 32.75 287 PRO A O 1
ATOM 2311 N N . GLY A 1 288 ? 12.287 22.638 33.588 1.00 37.22 288 GLY A N 1
ATOM 2312 C CA . GLY A 1 288 ? 12.640 23.422 34.770 1.00 37.22 288 GLY A CA 1
ATOM 2313 C C . GLY A 1 288 ? 13.517 22.728 35.807 1.00 37.22 288 GLY A C 1
ATOM 2314 O O . GLY A 1 288 ? 13.025 22.384 36.866 1.00 37.22 288 GLY A O 1
ATOM 2315 N N . VAL A 1 289 ? 14.827 22.658 35.548 1.00 27.56 289 VAL A N 1
ATOM 2316 C CA . VAL A 1 289 ? 15.883 23.064 36.500 1.00 27.56 289 VAL A CA 1
ATOM 2317 C C . VAL A 1 289 ? 17.082 23.518 35.661 1.00 27.56 289 VAL A C 1
ATOM 2319 O O . VAL A 1 289 ? 17.898 22.711 35.224 1.00 27.56 289 VAL A O 1
ATOM 2322 N N . VAL A 1 290 ? 17.184 24.822 35.392 1.00 29.69 290 VAL A N 1
ATOM 2323 C CA . VAL A 1 290 ? 18.452 25.424 34.960 1.00 29.69 290 VAL A CA 1
ATOM 2324 C C . VAL A 1 290 ? 19.274 25.631 36.226 1.00 29.69 290 VAL A C 1
ATOM 2326 O O . VAL A 1 290 ? 19.117 26.639 36.907 1.00 29.69 290 VAL A O 1
ATOM 2329 N N . HIS A 1 291 ? 20.144 24.680 36.551 1.00 29.23 291 HIS A N 1
ATOM 2330 C CA . HIS A 1 291 ? 21.345 24.999 37.313 1.00 29.23 291 HIS A CA 1
ATOM 2331 C C . HIS A 1 291 ? 22.506 25.033 36.327 1.00 29.23 291 HIS A C 1
ATOM 2333 O O . HIS A 1 291 ? 23.011 24.003 35.886 1.00 29.23 291 HIS A O 1
ATOM 2339 N N . LEU A 1 292 ? 22.879 26.254 35.939 1.00 29.94 292 LEU A N 1
ATOM 2340 C CA . LEU A 1 292 ? 24.186 26.528 35.358 1.00 29.94 292 LEU A CA 1
ATOM 2341 C C . LEU A 1 292 ? 25.246 26.093 36.384 1.00 29.94 292 LEU A C 1
ATOM 2343 O O . LEU A 1 292 ? 25.131 26.495 37.544 1.00 29.94 292 LEU A O 1
ATOM 2347 N N . PRO A 1 293 ? 26.258 25.297 36.007 1.00 30.53 293 PRO A N 1
ATOM 2348 C CA . PRO A 1 293 ? 27.401 25.092 36.876 1.00 30.53 293 PRO A CA 1
ATOM 2349 C C . PRO A 1 293 ? 28.177 26.411 36.953 1.00 30.53 293 PRO A C 1
ATOM 2351 O O . PRO A 1 293 ? 28.679 26.909 35.943 1.00 30.53 293 PRO A O 1
ATOM 2354 N N . GLU A 1 294 ? 28.241 26.988 38.153 1.00 31.97 294 GLU A N 1
ATOM 2355 C CA . GLU A 1 294 ? 29.206 28.034 38.476 1.00 31.97 294 GLU A CA 1
ATOM 2356 C C . GLU A 1 294 ? 30.612 27.477 38.233 1.00 31.97 294 GLU A C 1
ATOM 2358 O O . GLU A 1 294 ? 31.011 26.466 38.812 1.00 31.97 294 GLU A O 1
ATOM 2363 N N . GLN A 1 295 ? 31.346 28.124 37.330 1.00 34.28 295 GLN A N 1
ATOM 2364 C CA . GLN A 1 295 ? 32.780 27.929 37.193 1.00 34.28 295 GLN A CA 1
ATOM 2365 C C . GLN A 1 295 ? 33.471 28.598 38.388 1.00 34.28 295 GLN A C 1
ATOM 2367 O O . GLN A 1 295 ? 33.374 29.815 38.555 1.00 34.28 295 GLN A O 1
ATOM 2372 N N . GLN A 1 296 ? 34.181 27.799 39.183 1.00 35.47 296 GLN A N 1
ATOM 2373 C CA . GLN A 1 296 ? 35.382 28.212 39.909 1.00 35.47 296 GLN A CA 1
ATOM 2374 C C . GLN A 1 296 ? 36.559 27.402 39.376 1.00 35.47 296 GLN A C 1
ATOM 2376 O O . GLN A 1 296 ? 36.362 26.191 39.122 1.00 35.47 296 GLN A O 1
#

Sequence (296 aa):
MALAHRTTTEDVEDFLTSRFVKRHRRSLGPPYGSRMLFLIDDLASPVPDTFGAQRPHQLLRQIVEYGGFFERSRFQFIHVEDTSTVLAGATDVAGTKTDMRLLRHFNILFQDEFSSEDKKHIFTQVVRGTWARSLPALHSCSEDIIEATVAAYERITAHLLPTPLKCHYTFTTRDISRALEVMLMADTSKLKTKADIARLWLHEMQRQFGDRLVSIEDRKWTERMLVKQISATLKLKDELADCVCSQIMFGDFAQMGSSKSYSEILASEEEMNEVLTRQGLIICYLPGVVHLPEQQ